Protein AF-A0A837NK46-F1 (afdb_monomer)

Mean predicted aligned error: 12.29 Å

Sequence (282 aa):
MAGQEQQVRVSIPVSALKRAGIDRDDQLQLKVRNDALVLEKIKPRQPQWQQYLIIWPLLVAILSGLASYGYWWFQKVRPVPLTGAQSIGSLTIVAGVVTGAVLFVGFFLKTRNDPENRFSRHIYWRNFPVITIAFIMILAFALVGAFWVLELLFPDVIFDRFTSMLLLVLFTYFADAFMISAALTINARSLSTILTVVIVSGCVISMAANGQRRWWQHNLSFLGTHAAENAWQFNLTLIFSALLMVVLIDYLFVSLSRIYPRTWRTSTLRILLTLTAVDFGA

Secondary structure (DSSP, 8-state):
-------PPPP--HHHHHHTT--TT--EEEEEETTEEEEEE-----THHHHHHHHHHHHHHHHHHHHHHHHHHHTT--SEESSSTTSHHHHHHHHHHHHHHHHHHHHHHHHTT-TT----TTTHHHHHHHHHHHHHHHHHHHHHHHHHHHHHHSTT-EE-HHHHHHHHHHHHHHHHHHHHHHHHH--HHHHHHHHHHHHHHHHHHHHHHTTTS-GGGT-GGGGGSTTSTTHHHHHHHHHHHHHHHHHHHHHHHHHHTTTS---HHHHHHHHHHHHHHHHHH-

Radius of gyration: 24.96 Å; Cα contacts (8 Å, |Δi|>4): 277; chains: 1; bounding box: 73×64×60 Å

Foldseek 3Di:
DPDDDDDDDDDDDVVVCVVLVHDPPFDWDWDQDPNDTDIDGPPPPDCVLVVCLQPLLLVLLLVLLVVLLVVCVVVVDPWAWCDDDSHLLNSLLVSLLVLLLVLLVVLLVVVLPDPVPPQPSPLCPVLVVLLSVLLSVLLNLVSVVVSVVVCVVPPRDIDHSVVSSVSSSVSSSVSNSVSNCCSPPDDLVVLVVVLVCLLVVLLVVLCVQQVVDPCVVPDSCVSLDPNGPNNVSNLSSQQSSLSSQLNNLSNVLSVVCVVDPDDPVSVVVSVVSNVVSVVSND

pLDDT: mean 79.83, std 12.77, range [41.09, 96.31]

InterPro domains:
  IPR037914 SpoVT-AbrB domain superfamily [SSF89447] (8-45)

Structure (mmCIF, N/CA/C/O backbone):
data_AF-A0A837NK46-F1
#
_entry.id   AF-A0A837NK46-F1
#
loop_
_atom_site.group_PDB
_atom_site.id
_atom_site.type_symbol
_atom_site.label_atom_id
_atom_site.label_alt_id
_atom_site.label_comp_id
_atom_site.label_asym_id
_atom_site.label_entity_id
_atom_site.label_seq_id
_atom_site.pdbx_PDB_ins_code
_atom_site.Cartn_x
_atom_site.Cartn_y
_atom_site.Cartn_z
_atom_site.occupancy
_atom_site.B_iso_or_equiv
_atom_site.auth_seq_id
_atom_site.auth_comp_id
_atom_site.auth_asym_id
_atom_site.auth_atom_id
_atom_site.pdbx_PDB_model_num
ATOM 1 N N . MET A 1 1 ? -18.986 -49.508 17.901 1.00 41.28 1 MET A N 1
ATOM 2 C CA . MET A 1 1 ? -20.227 -49.017 18.535 1.00 41.28 1 MET A CA 1
ATOM 3 C C . MET A 1 1 ? -20.059 -47.522 18.753 1.00 41.28 1 MET A C 1
ATOM 5 O O . MET A 1 1 ? -19.301 -47.136 19.631 1.00 41.28 1 MET A O 1
ATOM 9 N N . ALA A 1 2 ? -20.638 -46.694 17.883 1.00 42.00 2 ALA A N 1
ATOM 10 C CA . ALA A 1 2 ? -20.612 -45.243 18.051 1.00 42.00 2 ALA A CA 1
ATOM 11 C C . ALA A 1 2 ? -21.574 -44.887 19.193 1.00 42.00 2 ALA A C 1
ATOM 13 O O . ALA A 1 2 ? -22.760 -45.205 19.110 1.00 42.00 2 ALA A O 1
ATOM 14 N N . GLY A 1 3 ? -21.048 -44.331 20.286 1.00 48.31 3 GLY A N 1
ATOM 15 C CA . GLY A 1 3 ? -21.850 -43.915 21.433 1.00 48.31 3 GLY A CA 1
ATOM 16 C C . GLY A 1 3 ? -22.868 -42.866 21.000 1.00 48.31 3 GLY A C 1
ATOM 17 O O . GLY A 1 3 ? -22.499 -41.866 20.392 1.00 48.31 3 GLY A O 1
ATOM 18 N N . GLN A 1 4 ? -24.145 -43.121 21.276 1.00 49.00 4 GLN A N 1
ATOM 19 C CA . GLN A 1 4 ? -25.212 -42.149 21.071 1.00 49.00 4 GLN A CA 1
ATOM 20 C C . GLN A 1 4 ? -24.899 -40.899 21.900 1.00 49.00 4 GLN A C 1
ATOM 22 O O . GLN A 1 4 ? -24.867 -40.963 23.128 1.00 49.00 4 GLN A O 1
ATOM 27 N N . GLU A 1 5 ? -24.656 -39.769 21.236 1.00 55.16 5 GLU A N 1
ATOM 28 C CA . GLU A 1 5 ? -24.571 -38.472 21.902 1.00 55.16 5 GLU A CA 1
ATOM 29 C C . GLU A 1 5 ? -25.888 -38.218 22.650 1.00 55.16 5 GLU A C 1
ATOM 31 O O . GLU A 1 5 ? -26.962 -38.134 22.047 1.00 55.16 5 GLU A O 1
ATOM 36 N N . GLN A 1 6 ? -25.827 -38.140 23.982 1.00 61.62 6 GLN A N 1
ATOM 37 C CA . GLN A 1 6 ? -26.988 -37.822 24.807 1.00 61.62 6 GLN A CA 1
ATOM 38 C C . GLN A 1 6 ? -27.455 -36.396 24.494 1.00 61.62 6 GLN A C 1
ATOM 40 O O . GLN A 1 6 ? -26.781 -35.417 24.808 1.00 61.62 6 GLN A O 1
ATOM 45 N N . GLN A 1 7 ? -28.627 -36.272 23.875 1.00 65.94 7 GLN A N 1
ATOM 46 C CA . GLN A 1 7 ? -29.229 -34.975 23.582 1.00 65.94 7 GLN A CA 1
ATOM 47 C C . GLN A 1 7 ? -29.821 -34.365 24.858 1.00 65.94 7 GLN A C 1
ATOM 49 O O . GLN A 1 7 ? -30.812 -34.860 25.396 1.00 65.94 7 GLN A O 1
ATOM 54 N N . VAL A 1 8 ? -29.241 -33.258 25.325 1.00 71.31 8 VAL A N 1
ATOM 55 C CA . VAL A 1 8 ? -29.754 -32.484 26.464 1.00 71.31 8 VAL A CA 1
ATOM 56 C C . VAL A 1 8 ? -30.698 -31.393 25.950 1.00 71.31 8 VAL A C 1
ATOM 58 O O . VAL A 1 8 ? -30.295 -30.529 25.174 1.00 71.31 8 VAL A O 1
ATOM 61 N N . ARG A 1 9 ? -31.965 -31.414 26.383 1.00 75.81 9 ARG A N 1
ATOM 62 C CA . ARG A 1 9 ? -32.957 -30.369 26.069 1.00 75.81 9 ARG A CA 1
ATOM 63 C C . ARG A 1 9 ? -33.059 -29.381 27.229 1.00 75.81 9 ARG A C 1
ATOM 65 O O . ARG A 1 9 ? -33.424 -29.768 28.334 1.00 75.81 9 ARG A O 1
ATOM 72 N N . VAL A 1 10 ? -32.780 -28.104 26.971 1.00 75.56 10 VAL A N 1
ATOM 73 C CA . VAL A 1 10 ? -32.909 -27.020 27.958 1.00 75.56 10 VAL A CA 1
ATOM 74 C C . VAL A 1 10 ? -34.172 -26.214 27.658 1.00 75.56 10 VAL A C 1
ATOM 76 O O . VAL A 1 10 ? -34.327 -25.687 26.559 1.00 75.56 10 VAL A O 1
ATOM 79 N N . SER A 1 11 ? -35.081 -26.114 28.631 1.00 76.75 11 SER A N 1
ATOM 80 C CA . SER A 1 11 ? -36.302 -25.306 28.506 1.00 76.75 11 SER A CA 1
ATOM 81 C C . SER A 1 11 ? -36.031 -23.871 28.950 1.00 76.75 11 SER A C 1
ATOM 83 O O . SER A 1 11 ? -35.720 -23.629 30.114 1.00 76.75 11 SER A O 1
ATOM 85 N N . ILE A 1 12 ? -36.158 -22.915 28.029 1.00 77.50 12 ILE A N 1
ATOM 86 C CA . ILE A 1 12 ? -35.943 -21.488 28.300 1.00 77.50 12 ILE A CA 1
ATOM 87 C C . ILE A 1 12 ? -37.308 -20.785 28.372 1.00 77.50 12 ILE A C 1
ATOM 89 O O . ILE A 1 12 ? -38.127 -20.954 27.465 1.00 77.50 12 ILE A O 1
ATOM 93 N N . PRO A 1 13 ? -37.587 -19.983 29.416 1.00 78.44 13 PRO A N 1
ATOM 94 C CA . PRO A 1 13 ? -38.845 -19.256 29.515 1.00 78.44 13 PRO A CA 1
ATOM 95 C C . PRO A 1 13 ? -38.991 -18.221 28.390 1.00 78.44 13 PRO A C 1
ATOM 97 O O . PRO A 1 13 ? -38.076 -17.453 28.089 1.00 78.44 13 PRO A O 1
ATOM 100 N N . VAL A 1 14 ? -40.189 -18.150 27.801 1.00 71.69 14 VAL A N 1
ATOM 101 C CA . VAL A 1 14 ? -40.518 -17.268 26.658 1.00 7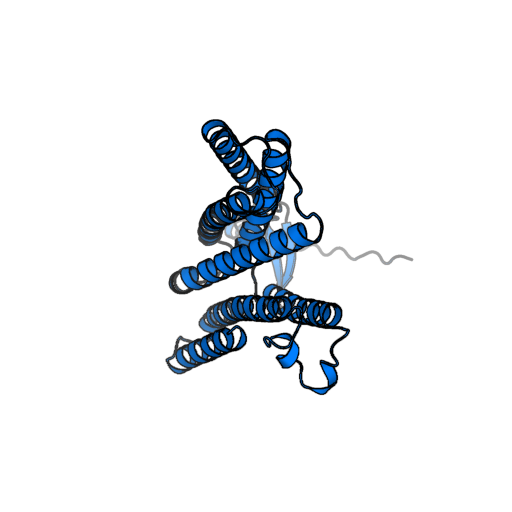1.69 14 VAL A CA 1
ATOM 102 C C . VAL A 1 14 ? -40.291 -15.782 26.982 1.00 71.69 14 VAL A C 1
ATOM 104 O O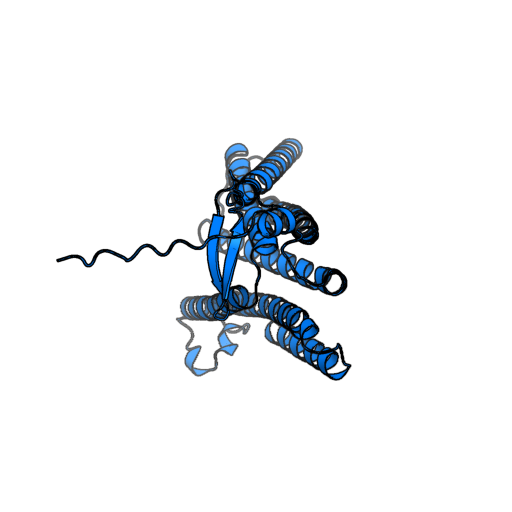 . VAL A 1 14 ? -39.969 -14.987 26.102 1.00 71.69 14 VAL A O 1
ATOM 107 N N . SER A 1 15 ? -40.411 -15.397 28.253 1.00 74.19 15 SER A N 1
ATOM 108 C CA . SER A 1 15 ? -40.118 -14.043 28.733 1.00 74.19 15 SER A CA 1
ATOM 109 C C . SER A 1 15 ? -38.635 -13.670 28.613 1.00 74.19 15 SER A C 1
ATOM 111 O O . SER A 1 15 ? -38.329 -12.514 28.320 1.00 74.19 15 SER A O 1
ATOM 113 N N . ALA A 1 16 ? -37.718 -14.627 28.788 1.00 71.94 16 ALA A N 1
ATOM 114 C CA . ALA A 1 16 ? -36.282 -14.411 28.614 1.00 71.94 16 ALA A CA 1
ATOM 115 C C . ALA A 1 16 ? -35.909 -14.273 27.128 1.00 71.94 16 ALA A C 1
ATOM 117 O O . ALA A 1 16 ? -35.142 -13.380 26.779 1.00 71.94 16 ALA A O 1
ATOM 118 N N . LEU A 1 17 ? -36.525 -15.077 26.253 1.00 72.31 17 LEU A N 1
ATOM 119 C CA . LEU A 1 17 ? -36.383 -14.971 24.792 1.00 72.31 17 LEU A CA 1
ATOM 120 C C . LEU A 1 17 ? -36.860 -13.608 24.265 1.00 72.31 17 LEU A C 1
ATOM 122 O O . LEU A 1 17 ? -36.131 -12.940 23.536 1.00 72.31 17 LEU A O 1
ATOM 126 N N . LYS A 1 18 ? -38.029 -13.135 24.723 1.00 73.56 18 LYS A N 1
ATOM 127 C CA . LYS A 1 18 ? -38.541 -11.803 24.356 1.00 73.56 18 LYS A CA 1
ATOM 128 C C . LYS A 1 18 ? -37.648 -10.662 24.845 1.00 73.56 18 LYS A C 1
ATOM 130 O O . LYS A 1 18 ? -37.431 -9.713 24.101 1.00 73.56 18 LYS A O 1
ATOM 135 N N . ARG A 1 19 ? -37.097 -10.746 26.065 1.00 72.19 19 ARG A N 1
ATOM 136 C CA . ARG A 1 19 ? -36.128 -9.750 26.573 1.00 72.19 19 ARG A CA 1
ATOM 137 C C . ARG A 1 19 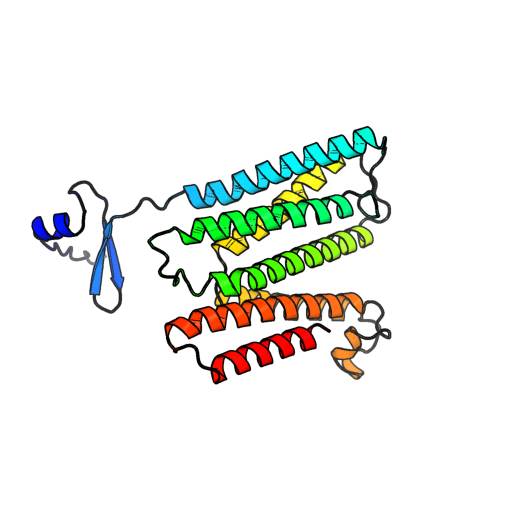? -34.820 -9.746 25.781 1.00 72.19 19 ARG A C 1
ATOM 139 O O . ARG A 1 19 ? -34.190 -8.701 25.678 1.00 72.19 19 ARG A O 1
ATOM 146 N N . ALA A 1 20 ? -34.434 -10.892 25.228 1.00 67.75 20 ALA A N 1
ATOM 147 C CA . ALA A 1 20 ? -33.280 -11.021 24.349 1.00 67.75 20 ALA A CA 1
ATOM 148 C C . ALA A 1 20 ? -33.572 -10.614 22.888 1.00 67.75 20 ALA A C 1
ATOM 150 O O . ALA A 1 20 ? -32.644 -10.580 22.084 1.00 67.75 20 ALA A O 1
ATOM 151 N N . GLY A 1 21 ? -34.827 -10.296 22.536 1.00 69.56 21 GLY A N 1
ATOM 152 C CA . GLY A 1 21 ? -35.222 -9.933 21.169 1.00 69.56 21 GLY A CA 1
ATOM 153 C C . GLY A 1 21 ? -35.145 -11.098 20.176 1.00 69.56 21 GLY A C 1
ATOM 154 O O . GLY A 1 21 ? -34.846 -10.879 19.003 1.00 69.56 21 GLY A O 1
ATOM 155 N N . ILE A 1 22 ? -35.347 -12.327 20.659 1.00 73.31 22 ILE A N 1
ATOM 156 C CA . ILE A 1 22 ? -35.257 -13.565 19.880 1.00 73.31 22 ILE A CA 1
ATOM 157 C C . ILE A 1 22 ? -36.668 -14.129 19.686 1.00 73.31 22 ILE A C 1
ATOM 159 O O . ILE A 1 22 ? -37.372 -14.388 20.670 1.00 73.31 22 ILE A O 1
ATOM 163 N N . ASP A 1 23 ? -37.058 -14.342 18.431 1.00 74.25 23 ASP A N 1
ATOM 164 C CA . ASP A 1 23 ? -38.340 -14.948 18.063 1.00 74.25 23 ASP A CA 1
ATOM 165 C C . ASP A 1 23 ? -38.235 -16.473 17.907 1.00 74.25 23 ASP A C 1
ATOM 167 O O . ASP A 1 23 ? -37.152 -17.042 17.791 1.00 74.25 23 ASP A O 1
ATOM 171 N N . ARG A 1 24 ? -39.383 -17.166 17.928 1.00 66.19 24 ARG A N 1
ATOM 172 C CA . ARG A 1 24 ? -39.444 -18.644 17.897 1.00 66.19 24 ARG A CA 1
ATOM 173 C C . ARG A 1 24 ? -38.904 -19.271 16.605 1.00 66.19 24 ARG A C 1
ATOM 175 O O . ARG A 1 24 ? -38.518 -20.433 16.646 1.00 66.19 24 ARG A O 1
ATOM 182 N N . ASP A 1 25 ? -38.880 -18.511 15.514 1.00 66.94 25 ASP A N 1
ATOM 183 C CA . ASP A 1 25 ? -38.380 -18.933 14.197 1.00 66.94 25 ASP A CA 1
ATOM 184 C C . ASP A 1 25 ? -36.910 -18.551 13.951 1.00 66.94 25 ASP A C 1
ATOM 186 O O . ASP A 1 25 ? -36.346 -18.861 12.899 1.00 66.94 25 ASP A O 1
ATOM 190 N N . ASP A 1 26 ? -36.258 -17.875 14.902 1.00 68.94 26 ASP A N 1
ATOM 191 C CA . ASP A 1 26 ? -34.860 -17.495 14.742 1.00 68.94 26 ASP A CA 1
ATOM 192 C C . ASP A 1 26 ? -33.937 -18.710 14.897 1.00 68.94 26 ASP A C 1
ATOM 194 O O . ASP A 1 26 ? -33.992 -19.451 15.880 1.00 68.94 26 ASP A O 1
ATOM 198 N N . GLN A 1 27 ? -33.011 -18.882 13.952 1.00 70.00 27 GLN A N 1
ATOM 199 C CA . GLN A 1 27 ? -31.924 -19.842 14.112 1.00 70.00 27 GLN A CA 1
ATOM 200 C C . GLN A 1 27 ? -30.974 -19.353 15.218 1.00 70.00 27 GLN A C 1
ATOM 202 O O . GLN A 1 27 ? -30.563 -18.191 15.234 1.00 70.00 27 GLN A O 1
ATOM 207 N N . LEU A 1 28 ? -30.616 -20.233 16.153 1.00 75.50 28 LEU A N 1
ATOM 208 C CA . LEU A 1 28 ? -29.814 -19.908 17.336 1.00 75.50 28 LEU A CA 1
ATOM 209 C C . LEU A 1 28 ? -28.467 -20.629 17.298 1.00 75.50 28 LEU A C 1
ATOM 211 O O . LEU A 1 28 ? -28.395 -21.797 16.920 1.00 75.50 28 LEU A O 1
ATOM 215 N N . GLN A 1 29 ? -27.401 -19.944 17.713 1.00 75.88 29 GLN A N 1
ATOM 216 C CA . GLN A 1 29 ? -26.078 -20.537 17.888 1.00 75.88 29 GLN A CA 1
ATOM 217 C C . GLN A 1 29 ? -25.751 -20.621 19.375 1.00 75.88 29 GLN A C 1
ATOM 219 O O . GLN A 1 29 ? -25.854 -19.637 20.107 1.00 75.88 29 GLN A O 1
ATOM 224 N N . LEU A 1 30 ? -25.306 -21.801 19.801 1.00 73.75 30 LEU A N 1
ATOM 225 C CA . LEU A 1 30 ? -24.761 -22.032 21.131 1.00 73.75 30 LEU A CA 1
ATOM 226 C C . LEU A 1 30 ? -23.245 -21.792 21.089 1.00 73.75 30 LEU A C 1
ATOM 228 O O . LEU A 1 30 ? -22.536 -22.473 20.345 1.00 73.75 30 LEU A O 1
ATOM 232 N N . LYS A 1 31 ? -22.736 -20.834 21.866 1.00 75.44 31 LYS A N 1
ATOM 233 C CA . LYS A 1 31 ? -21.291 -20.639 22.067 1.00 75.44 31 LYS A CA 1
ATOM 234 C C . LYS A 1 31 ? -20.943 -20.830 23.536 1.00 75.44 31 LYS A C 1
ATOM 236 O O . LYS A 1 31 ? -21.616 -20.296 24.411 1.00 75.44 31 LYS A O 1
ATOM 241 N N . VAL A 1 32 ? -19.857 -21.549 23.802 1.00 76.56 32 VAL A N 1
ATOM 242 C CA . VAL A 1 32 ? -19.268 -21.640 25.143 1.00 76.56 32 VAL A CA 1
ATOM 243 C C . VAL A 1 32 ? -18.288 -20.480 25.299 1.00 76.56 32 VAL A C 1
ATOM 245 O O . VAL A 1 32 ? -17.347 -20.355 24.512 1.00 76.56 32 VAL A O 1
ATOM 248 N N . ARG A 1 33 ? -18.510 -19.601 26.278 1.00 64.06 33 ARG A N 1
ATOM 249 C CA . ARG A 1 33 ? -17.618 -18.468 26.559 1.00 64.06 33 ARG A CA 1
ATOM 250 C C . ARG A 1 33 ? -17.462 -18.309 28.067 1.00 64.06 33 ARG A C 1
ATOM 252 O O . ARG A 1 33 ? -18.453 -18.078 28.746 1.00 64.06 33 ARG A O 1
ATOM 259 N N . ASN A 1 34 ? -16.228 -18.395 28.569 1.00 63.69 34 ASN A N 1
ATOM 260 C CA . ASN A 1 34 ? -15.895 -18.267 29.997 1.00 63.69 34 ASN A CA 1
ATOM 261 C C . ASN A 1 34 ? -16.767 -19.167 30.898 1.00 63.69 34 ASN A C 1
ATOM 263 O O . ASN A 1 34 ? -17.458 -18.661 31.776 1.00 63.69 34 ASN A O 1
ATOM 267 N N . ASP A 1 35 ? -16.802 -20.473 30.616 1.00 77.12 35 ASP A N 1
ATOM 268 C CA . ASP A 1 35 ? -17.608 -21.477 31.339 1.00 77.12 35 ASP A CA 1
ATOM 269 C C . ASP A 1 35 ? -19.130 -21.227 31.366 1.00 77.12 35 ASP A C 1
ATOM 271 O O . ASP A 1 35 ? -19.873 -21.929 32.050 1.00 77.12 35 ASP A O 1
ATOM 275 N N . ALA A 1 36 ? -19.628 -20.276 30.570 1.00 69.50 36 ALA A N 1
ATOM 276 C CA . ALA A 1 36 ? -21.048 -20.025 30.370 1.00 69.50 36 ALA A CA 1
ATOM 277 C C . ALA A 1 36 ? -21.494 -20.438 28.960 1.00 69.50 36 ALA A C 1
ATOM 279 O O . ALA A 1 36 ? -20.803 -20.211 27.961 1.00 69.50 36 ALA A O 1
ATOM 280 N N . LEU A 1 37 ? -22.693 -21.013 28.878 1.00 70.12 37 LEU A N 1
ATOM 281 C CA . LEU A 1 37 ? -23.394 -21.265 27.623 1.00 70.12 37 LEU A CA 1
ATOM 282 C C . LEU A 1 37 ? -24.138 -19.994 27.209 1.00 70.12 37 LEU A C 1
ATOM 284 O O . LEU A 1 37 ? -25.096 -19.586 27.865 1.00 70.12 37 LEU A O 1
ATOM 288 N N . VAL A 1 38 ? -23.696 -19.366 26.122 1.00 75.56 38 VAL A N 1
ATOM 289 C CA . VAL A 1 38 ? -24.317 -18.160 25.568 1.00 75.56 38 VAL A CA 1
ATOM 290 C C . VAL A 1 38 ? -25.104 -18.546 24.318 1.00 75.56 38 VAL A C 1
ATOM 292 O O . VAL A 1 38 ? -24.532 -19.040 23.344 1.00 75.56 38 VAL A O 1
ATOM 295 N N . LEU A 1 39 ? -26.420 -18.322 24.351 1.00 72.94 39 LEU A N 1
ATOM 296 C CA . LEU A 1 39 ? -27.268 -18.368 23.161 1.00 72.94 39 LEU A CA 1
ATOM 297 C C . LEU A 1 39 ? -27.232 -17.007 22.465 1.00 72.94 39 LEU A C 1
ATOM 299 O O . LEU A 1 39 ? -27.620 -15.997 23.051 1.00 72.94 39 LEU A O 1
ATOM 303 N N . GLU A 1 40 ? -26.824 -16.994 21.202 1.00 69.75 40 GLU A N 1
ATOM 304 C CA . GLU A 1 40 ? -26.899 -15.818 20.336 1.00 69.75 40 GLU A CA 1
ATOM 305 C C . GLU A 1 40 ? -27.788 -16.133 19.127 1.00 69.75 40 GLU A C 1
ATOM 307 O O . GLU A 1 40 ? -27.728 -17.230 18.566 1.00 69.75 40 GLU A O 1
ATOM 312 N N . LYS A 1 41 ? -28.603 -15.162 18.695 1.00 72.44 41 LYS A N 1
ATOM 313 C CA . LYS A 1 41 ? -29.292 -15.227 17.399 1.00 72.44 41 LYS A CA 1
ATOM 314 C C . LYS A 1 41 ? -28.239 -15.410 16.308 1.00 72.44 41 LYS A C 1
ATOM 316 O O . LYS A 1 41 ? -27.276 -14.637 16.259 1.00 72.44 41 LYS A O 1
ATOM 321 N N . ILE A 1 42 ? -28.422 -16.392 15.424 1.00 60.22 42 ILE A N 1
ATOM 322 C CA . ILE A 1 42 ? -27.644 -16.495 14.189 1.00 60.22 42 ILE A CA 1
ATOM 323 C C . ILE A 1 42 ? -28.039 -15.283 13.358 1.00 60.22 42 ILE A C 1
ATOM 325 O O . ILE A 1 42 ? -28.997 -15.292 12.589 1.00 60.22 42 ILE A O 1
ATOM 329 N N . LYS A 1 43 ? -27.297 -14.189 13.539 1.00 59.78 43 LYS A N 1
ATOM 330 C CA . LYS A 1 43 ? -27.254 -13.143 12.531 1.00 59.78 43 LYS A CA 1
ATOM 331 C C . LYS A 1 43 ? -26.741 -13.851 11.278 1.00 59.78 43 LYS A C 1
ATOM 333 O O . LYS A 1 43 ? -25.669 -14.461 11.367 1.00 59.78 43 LYS A O 1
ATOM 338 N N . PRO A 1 44 ? -27.476 -13.835 10.149 1.00 51.56 44 PRO A N 1
ATOM 339 C CA . PRO A 1 44 ? -26.940 -14.372 8.909 1.00 51.56 44 PRO A CA 1
ATOM 340 C C . PRO A 1 44 ? -25.563 -13.746 8.741 1.00 51.56 44 PRO A C 1
ATOM 342 O O . PRO A 1 44 ? -25.434 -12.523 8.835 1.00 51.56 44 PRO A O 1
ATOM 345 N N . ARG A 1 45 ? -24.534 -14.593 8.634 1.00 46.62 45 ARG A N 1
ATOM 346 C CA . ARG A 1 45 ? -23.138 -14.195 8.449 1.00 46.62 45 ARG A CA 1
ATOM 347 C C . ARG A 1 45 ? -23.137 -13.257 7.251 1.00 46.62 45 ARG A C 1
ATOM 349 O O . ARG A 1 45 ? -23.269 -13.735 6.132 1.00 46.62 45 ARG A O 1
ATOM 356 N N . GLN A 1 46 ? -23.166 -11.944 7.495 1.00 49.28 46 GLN A N 1
ATOM 357 C CA . GLN A 1 46 ? -23.581 -10.998 6.465 1.00 49.28 46 GLN A CA 1
ATOM 358 C C . GLN A 1 46 ? -22.629 -11.141 5.270 1.00 49.28 46 GLN A C 1
ATOM 360 O O . GLN A 1 46 ? -21.450 -10.816 5.412 1.00 49.28 46 GLN A O 1
ATOM 365 N N . PRO A 1 47 ? -23.104 -11.579 4.088 1.00 50.38 47 PRO A N 1
ATOM 366 C CA . PRO A 1 47 ? -22.261 -11.670 2.894 1.00 50.38 47 PRO A CA 1
ATOM 367 C C . PRO A 1 47 ? -21.872 -10.277 2.366 1.00 50.38 47 PRO A C 1
ATOM 369 O O . PRO A 1 47 ? -21.004 -10.140 1.507 1.00 50.38 47 PRO A O 1
ATOM 372 N N . GLN A 1 48 ? -22.513 -9.224 2.887 1.00 52.84 48 GLN A N 1
ATOM 373 C CA . GLN A 1 48 ? -22.402 -7.852 2.399 1.00 52.84 48 GLN A CA 1
ATOM 374 C C . GLN A 1 48 ? -20.996 -7.263 2.579 1.00 52.84 48 GLN A C 1
ATOM 376 O O . GLN A 1 48 ? -20.521 -6.559 1.693 1.00 52.84 48 GLN A O 1
ATOM 381 N N . TRP A 1 49 ? -20.292 -7.571 3.675 1.00 56.56 49 TRP A N 1
ATOM 382 C CA . TRP A 1 49 ? -18.937 -7.049 3.908 1.00 56.56 49 TRP A CA 1
ATOM 383 C C . TRP A 1 49 ? -17.925 -7.549 2.863 1.00 56.56 49 TRP A C 1
ATOM 385 O O . TRP A 1 49 ? -17.096 -6.770 2.401 1.00 56.56 49 TRP A O 1
ATOM 395 N N . GLN A 1 50 ? -18.035 -8.810 2.427 1.00 57.56 50 GLN A N 1
ATOM 396 C CA . GLN A 1 50 ? -17.198 -9.368 1.355 1.00 57.56 50 GLN A CA 1
ATOM 397 C C . GLN A 1 50 ? -17.563 -8.820 -0.030 1.00 57.56 50 GLN A C 1
ATOM 399 O O . GLN A 1 50 ? -16.673 -8.581 -0.839 1.00 57.56 50 GLN A O 1
ATOM 404 N N . GLN A 1 51 ? -18.844 -8.561 -0.305 1.00 62.59 51 GLN A N 1
ATOM 405 C CA . GLN A 1 51 ? -19.251 -7.941 -1.571 1.00 62.59 51 GLN A CA 1
ATOM 406 C C . GLN A 1 51 ? -18.768 -6.488 -1.675 1.00 62.59 51 GLN A C 1
ATOM 408 O O . GLN A 1 51 ? -18.275 -6.075 -2.725 1.00 62.59 51 GLN A O 1
ATOM 413 N N . TYR A 1 52 ? -18.825 -5.723 -0.581 1.00 64.81 52 TYR A N 1
ATOM 414 C CA . TYR A 1 52 ? -18.287 -4.362 -0.557 1.00 64.81 52 TYR A CA 1
ATOM 415 C C . TYR A 1 52 ? -16.764 -4.310 -0.753 1.00 64.81 52 TYR A C 1
ATOM 417 O O . TYR A 1 52 ? -16.282 -3.356 -1.360 1.00 64.81 52 TYR A O 1
ATOM 425 N N . LEU A 1 53 ? -16.034 -5.336 -0.301 1.00 65.88 53 LEU A N 1
ATOM 426 C CA . LEU A 1 53 ? -14.585 -5.481 -0.495 1.00 65.88 53 LEU A CA 1
ATOM 427 C C . LEU A 1 53 ? -14.168 -5.693 -1.956 1.00 65.88 53 LEU A C 1
ATOM 429 O O . LEU A 1 53 ? -13.009 -5.469 -2.276 1.00 65.88 53 LEU A O 1
ATOM 433 N N . ILE A 1 54 ? -15.082 -6.120 -2.829 1.00 74.50 54 ILE A N 1
ATOM 434 C CA . ILE A 1 54 ? -14.780 -6.401 -4.241 1.00 74.50 54 ILE A CA 1
ATOM 435 C C . ILE A 1 54 ? -15.368 -5.312 -5.142 1.00 74.50 54 ILE A C 1
ATOM 437 O O . ILE A 1 54 ? -14.689 -4.807 -6.031 1.00 74.50 54 ILE A O 1
ATOM 441 N N . ILE A 1 55 ? -16.616 -4.901 -4.898 1.00 84.94 55 ILE A N 1
ATOM 442 C CA . ILE A 1 55 ? -17.346 -4.002 -5.805 1.00 84.94 55 ILE A CA 1
ATOM 443 C C . ILE A 1 55 ? -16.786 -2.577 -5.767 1.00 84.94 55 ILE A C 1
ATOM 445 O O . ILE A 1 55 ? -16.561 -1.983 -6.817 1.00 84.94 55 ILE A O 1
ATOM 449 N N . TRP A 1 56 ? -16.556 -2.017 -4.575 1.00 86.94 56 TRP A N 1
ATOM 450 C CA . TRP A 1 56 ? -16.069 -0.640 -4.441 1.00 86.94 56 TRP A CA 1
ATOM 451 C C . TRP A 1 56 ? -14.672 -0.409 -5.023 1.00 86.94 56 TRP A C 1
ATOM 453 O O . TRP A 1 56 ? -14.543 0.530 -5.809 1.00 86.94 56 TRP A O 1
ATOM 463 N N . PRO A 1 57 ? -13.646 -1.224 -4.703 1.00 89.50 57 PRO A N 1
ATOM 464 C CA . PRO A 1 57 ? -12.327 -1.020 -5.291 1.00 89.50 57 PRO A CA 1
ATOM 465 C C . PRO A 1 57 ? -12.354 -1.239 -6.805 1.00 89.50 57 PRO A C 1
ATOM 467 O O . PRO A 1 57 ? -11.697 -0.508 -7.533 1.00 89.50 57 PRO A O 1
ATOM 470 N N . LEU A 1 58 ? -13.170 -2.173 -7.312 1.00 92.31 58 LEU A N 1
ATOM 471 C CA . LEU A 1 58 ? -13.310 -2.378 -8.756 1.00 92.31 58 LEU A CA 1
ATOM 472 C C . LEU A 1 58 ? -13.949 -1.172 -9.449 1.00 92.31 58 LEU A C 1
ATOM 474 O O . LEU A 1 58 ? -13.455 -0.719 -10.477 1.00 92.31 58 LEU A O 1
ATOM 478 N N . LEU A 1 59 ? -15.031 -0.635 -8.883 1.00 92.56 59 LEU A N 1
ATOM 479 C CA . LEU A 1 59 ? -15.728 0.526 -9.431 1.00 92.56 59 LEU A CA 1
ATOM 480 C C . LEU A 1 59 ? -14.788 1.736 -9.487 1.00 92.56 59 LEU A C 1
ATOM 482 O O . LEU A 1 59 ? -14.668 2.377 -10.531 1.00 92.56 59 LEU A O 1
ATOM 486 N N . VAL A 1 60 ? -14.089 2.019 -8.388 1.00 93.62 60 VAL A N 1
ATOM 487 C CA . VAL A 1 60 ? -13.158 3.149 -8.311 1.00 93.62 60 VAL A CA 1
ATOM 488 C C . VAL A 1 60 ? -11.960 2.953 -9.242 1.00 93.62 60 VAL A C 1
ATOM 490 O O . VAL A 1 60 ? -11.601 3.886 -9.959 1.00 93.62 60 VAL A O 1
ATOM 493 N N . ALA A 1 61 ? -11.416 1.739 -9.339 1.00 93.88 61 ALA A N 1
ATOM 494 C CA . ALA A 1 61 ? -10.350 1.430 -10.284 1.00 93.88 61 ALA A CA 1
ATOM 495 C C . ALA A 1 61 ? -10.785 1.622 -11.745 1.00 93.88 61 ALA A C 1
ATOM 497 O O . ALA A 1 61 ? -10.041 2.213 -12.525 1.00 93.88 61 ALA A O 1
ATOM 498 N N . ILE A 1 62 ? -11.998 1.193 -12.119 1.00 94.75 62 ILE A N 1
ATOM 499 C CA . ILE A 1 62 ? -12.549 1.405 -13.468 1.00 94.75 62 ILE A CA 1
ATOM 500 C C . ILE A 1 62 ? -12.714 2.900 -13.760 1.00 94.75 62 ILE A C 1
ATOM 502 O O . ILE A 1 62 ? -12.345 3.351 -14.845 1.00 94.75 62 ILE A O 1
ATOM 506 N N . LEU A 1 63 ? -13.231 3.680 -12.803 1.00 95.06 63 LEU A N 1
ATOM 507 C CA . LEU A 1 63 ? -13.353 5.134 -12.951 1.00 95.06 63 LEU A CA 1
ATOM 508 C C . LEU A 1 63 ? -11.985 5.801 -13.139 1.00 95.06 63 LEU A C 1
ATOM 510 O O . LEU A 1 63 ? -11.835 6.628 -14.040 1.00 95.06 63 LEU A O 1
ATOM 514 N N . SER A 1 64 ? -10.983 5.408 -12.350 1.00 92.94 64 SER A N 1
ATOM 515 C CA . SER A 1 64 ? -9.599 5.873 -12.505 1.00 92.94 64 SER A CA 1
ATOM 516 C C . SER A 1 64 ? -9.025 5.494 -13.870 1.00 92.94 64 SER A C 1
ATOM 518 O O . SER A 1 64 ? -8.457 6.345 -14.550 1.00 92.94 64 SER A O 1
ATOM 520 N N . GLY A 1 65 ? -9.253 4.261 -14.326 1.00 91.56 65 GLY A N 1
ATOM 521 C CA . GLY A 1 65 ? -8.873 3.797 -15.661 1.00 91.56 65 GLY A CA 1
ATOM 522 C C . GLY A 1 65 ? -9.481 4.633 -16.781 1.00 91.56 65 GLY A C 1
ATOM 523 O O . GLY A 1 65 ? -8.769 5.060 -17.689 1.00 91.56 65 GLY A O 1
ATOM 524 N N . LEU A 1 66 ? -10.783 4.915 -16.704 1.00 93.12 66 LEU A N 1
ATOM 525 C CA . LEU A 1 66 ? -11.484 5.758 -17.676 1.00 93.12 66 LEU A CA 1
ATOM 526 C C . LEU A 1 66 ? -10.951 7.197 -17.668 1.00 93.12 66 LEU A C 1
ATOM 528 O O . LEU A 1 66 ? -10.742 7.777 -18.736 1.00 93.12 66 LEU A O 1
ATOM 532 N N . ALA A 1 67 ? -10.686 7.759 -16.486 1.00 92.31 67 ALA A N 1
ATOM 533 C CA . ALA A 1 67 ? -10.103 9.091 -16.347 1.00 92.31 67 ALA A CA 1
ATOM 534 C C . ALA A 1 67 ? -8.692 9.160 -16.960 1.00 92.31 67 ALA A C 1
ATOM 536 O O . ALA A 1 67 ? -8.399 10.077 -17.732 1.00 92.31 67 ALA A O 1
ATOM 537 N N . SER A 1 68 ? -7.840 8.166 -16.692 1.00 88.44 68 SER A N 1
ATOM 538 C CA . SER A 1 68 ? -6.497 8.060 -17.278 1.00 88.44 68 SER A CA 1
ATOM 539 C C . SER A 1 68 ? -6.533 7.835 -18.790 1.00 88.44 68 SER A C 1
ATOM 541 O O . SER A 1 68 ? -5.754 8.447 -19.520 1.00 88.44 68 SER A O 1
ATOM 543 N N . TYR A 1 69 ? -7.478 7.033 -19.288 1.00 88.62 69 TYR A N 1
ATOM 544 C CA . TYR A 1 69 ? -7.684 6.849 -20.724 1.00 88.62 69 TYR A CA 1
ATOM 545 C C . TYR A 1 69 ? -8.077 8.162 -21.414 1.00 88.62 69 TYR A C 1
ATOM 547 O O . TYR A 1 69 ? -7.513 8.514 -22.454 1.00 88.62 69 TYR A O 1
ATOM 555 N N . GLY A 1 70 ? -8.994 8.925 -20.807 1.00 87.88 70 GLY A N 1
ATOM 556 C CA . GLY A 1 70 ? -9.350 10.269 -21.261 1.00 87.88 70 GLY A CA 1
ATOM 557 C C . GLY A 1 70 ? -8.142 11.209 -21.272 1.00 87.88 70 GLY A C 1
ATOM 558 O O . GLY A 1 70 ? -7.886 11.874 -22.275 1.00 87.88 70 GLY A O 1
ATOM 559 N N . TYR A 1 71 ? -7.343 11.206 -20.204 1.00 88.31 71 TYR A N 1
ATOM 560 C CA . TYR A 1 71 ? -6.116 11.998 -20.113 1.00 88.31 71 TYR A CA 1
ATOM 561 C C . TYR A 1 71 ? -5.118 11.680 -21.242 1.00 88.31 71 TYR A C 1
ATOM 563 O O . TYR A 1 71 ? -4.652 12.598 -21.923 1.00 88.31 71 TYR A O 1
ATOM 571 N N . TRP A 1 72 ? -4.847 10.399 -21.520 1.00 87.50 72 TRP A N 1
ATOM 572 C CA . TRP A 1 72 ? -3.979 9.999 -22.638 1.00 87.50 72 TRP A CA 1
ATOM 573 C C . TRP A 1 72 ? -4.558 10.368 -24.004 1.00 87.50 72 TRP A C 1
ATOM 575 O O . TRP A 1 72 ? -3.809 10.676 -24.934 1.00 87.50 72 TRP A O 1
ATOM 585 N N . TRP A 1 73 ? -5.887 10.353 -24.140 1.00 84.69 73 TRP A N 1
ATOM 586 C CA . TRP A 1 73 ? -6.555 10.806 -25.355 1.00 84.69 73 TRP A CA 1
ATOM 587 C C . TRP A 1 73 ? -6.305 12.296 -25.616 1.00 84.69 73 TRP A C 1
ATOM 589 O O . TRP A 1 73 ? -5.903 12.651 -26.726 1.00 84.69 73 TRP A O 1
ATOM 599 N N . PHE A 1 74 ? -6.472 13.150 -24.600 1.00 84.62 74 PHE A N 1
ATOM 600 C CA . PHE A 1 74 ? -6.223 14.593 -24.710 1.00 84.62 74 PHE A CA 1
ATOM 601 C C . PHE A 1 74 ? -4.748 14.924 -24.963 1.00 84.62 74 PHE A C 1
ATOM 603 O O . PHE A 1 74 ? -4.448 15.762 -25.811 1.00 84.62 74 PHE A O 1
ATOM 610 N N . GLN A 1 75 ? -3.829 14.226 -24.294 1.00 82.12 75 GLN A N 1
ATOM 611 C CA . GLN A 1 75 ? -2.380 14.423 -24.439 1.00 82.12 75 GLN A CA 1
ATOM 612 C C . GLN A 1 75 ? -1.806 13.834 -25.747 1.00 82.12 75 GLN A C 1
ATOM 614 O O . GLN A 1 75 ? -0.619 13.983 -26.019 1.00 82.12 75 GLN A O 1
ATOM 619 N N . LYS A 1 76 ? -2.625 13.149 -26.567 1.00 79.56 76 LYS A N 1
ATOM 620 C CA . LYS A 1 76 ? -2.215 12.440 -27.800 1.00 79.56 76 LYS A CA 1
ATOM 621 C C . LYS A 1 76 ? -1.052 11.454 -27.599 1.00 79.56 76 LYS A C 1
ATOM 623 O O . LYS A 1 76 ? -0.327 11.158 -28.548 1.00 79.56 76 LYS A O 1
ATOM 628 N N . VAL A 1 77 ? -0.905 10.894 -26.397 1.00 73.94 77 VAL A N 1
ATOM 629 C CA . VAL A 1 77 ? 0.153 9.922 -26.096 1.00 73.94 77 VAL A CA 1
ATOM 630 C C . VAL A 1 77 ? -0.166 8.608 -26.806 1.00 73.94 77 VAL A C 1
ATOM 632 O O . VAL A 1 77 ? -1.184 7.959 -26.543 1.00 73.94 77 VAL A O 1
ATOM 635 N N . ARG A 1 78 ? 0.692 8.235 -27.754 1.00 73.94 78 ARG A N 1
ATOM 636 C CA . ARG A 1 78 ? 0.700 6.937 -28.433 1.00 73.94 78 ARG A CA 1
ATOM 637 C C . ARG A 1 78 ? 2.167 6.567 -28.660 1.00 73.94 78 ARG A C 1
ATOM 639 O O . ARG A 1 78 ? 2.807 7.309 -29.405 1.00 73.94 78 ARG A O 1
ATOM 646 N N . PRO A 1 79 ? 2.710 5.460 -28.132 1.00 80.69 79 PRO A N 1
ATOM 647 C CA . PRO A 1 79 ? 2.232 4.517 -27.104 1.00 80.69 79 PRO A CA 1
ATOM 648 C C . PRO A 1 79 ? 2.546 4.973 -25.660 1.00 80.69 79 PRO A C 1
ATOM 650 O O . PRO A 1 79 ? 3.237 5.971 -25.467 1.00 80.69 79 PRO A O 1
ATOM 653 N N . VAL A 1 80 ? 2.015 4.273 -24.647 1.00 87.81 80 VAL A N 1
ATOM 654 C CA . VAL A 1 80 ? 2.212 4.610 -23.220 1.00 87.81 80 VAL A CA 1
ATOM 655 C C . VAL A 1 80 ? 3.243 3.659 -22.595 1.00 87.81 80 VAL A C 1
ATOM 657 O O . VAL A 1 80 ? 3.039 2.443 -22.648 1.00 87.81 80 VAL A O 1
ATOM 660 N N . PRO A 1 81 ? 4.324 4.169 -21.984 1.00 91.12 81 PRO A N 1
ATOM 661 C CA . PRO A 1 81 ? 5.320 3.330 -21.327 1.00 91.12 81 PRO A CA 1
ATOM 662 C C . PRO A 1 81 ? 4.813 2.767 -19.991 1.00 91.12 81 PRO A C 1
ATOM 664 O O . PRO A 1 81 ? 3.943 3.354 -19.334 1.00 91.12 81 PRO A O 1
ATOM 667 N N . LEU A 1 82 ? 5.369 1.629 -19.571 1.00 90.44 82 LEU A N 1
ATOM 668 C CA . LEU A 1 82 ? 5.079 1.023 -18.268 1.00 90.44 82 LEU A CA 1
ATOM 669 C C . LEU A 1 82 ? 5.572 1.905 -17.110 1.00 90.44 82 LEU A C 1
ATOM 671 O O . LEU A 1 82 ? 4.828 2.117 -16.150 1.00 90.44 82 LEU A O 1
ATOM 675 N N . THR A 1 83 ? 6.780 2.462 -17.236 1.00 87.81 83 THR A N 1
ATOM 676 C CA . THR A 1 83 ? 7.445 3.330 -16.248 1.00 87.81 83 THR A CA 1
ATOM 677 C C . THR A 1 83 ? 7.856 4.680 -16.853 1.00 87.81 83 THR A C 1
ATOM 679 O O . THR A 1 83 ? 7.766 4.890 -18.062 1.00 87.81 83 THR A O 1
ATOM 682 N N . GLY A 1 84 ? 8.200 5.661 -16.010 1.00 84.12 84 GLY A N 1
ATOM 683 C CA . GLY A 1 84 ? 8.509 7.042 -16.416 1.00 84.12 84 GLY A CA 1
ATOM 684 C C . GLY A 1 84 ? 7.445 8.079 -16.019 1.00 84.12 84 GLY A C 1
ATOM 685 O O . GLY A 1 84 ? 6.465 7.767 -15.344 1.00 84.12 84 GLY A O 1
ATOM 686 N N . ALA A 1 85 ? 7.632 9.341 -16.423 1.00 79.88 85 ALA A N 1
ATOM 687 C CA . ALA A 1 85 ? 6.827 10.468 -15.927 1.00 79.88 85 ALA A CA 1
ATOM 688 C C . ALA A 1 85 ? 5.347 10.431 -16.363 1.00 79.88 85 ALA A C 1
ATOM 690 O O . ALA A 1 85 ? 4.458 10.678 -15.549 1.00 79.88 85 ALA A O 1
ATOM 691 N N . GLN A 1 86 ? 5.067 10.083 -17.623 1.00 83.25 86 GLN A N 1
ATOM 692 C CA . GLN A 1 86 ? 3.706 9.895 -18.153 1.00 83.25 86 GLN A CA 1
ATOM 693 C C . GLN A 1 86 ? 3.462 8.420 -18.485 1.00 83.25 86 GLN A C 1
ATOM 695 O O . GLN A 1 86 ? 3.265 8.051 -19.641 1.00 83.25 86 GLN A O 1
ATOM 700 N N . SER A 1 87 ? 3.526 7.571 -17.464 1.00 90.38 87 SER A N 1
ATOM 701 C CA . SER A 1 87 ? 3.471 6.119 -17.606 1.00 90.38 87 SER A CA 1
ATOM 702 C C . SER A 1 87 ? 2.256 5.515 -16.915 1.00 90.38 87 SER A C 1
ATOM 704 O O . SER A 1 87 ? 1.523 6.187 -16.181 1.00 90.38 87 SER A O 1
ATOM 706 N N . ILE A 1 88 ? 2.057 4.216 -17.137 1.00 92.44 88 ILE A N 1
ATOM 707 C CA . ILE A 1 88 ? 1.096 3.422 -16.367 1.00 92.44 88 ILE A CA 1
ATOM 708 C C . ILE A 1 88 ? 1.452 3.502 -14.879 1.00 92.44 88 ILE A C 1
ATOM 710 O O . ILE A 1 88 ? 0.570 3.752 -14.059 1.00 92.44 88 ILE A O 1
ATOM 714 N N . GLY A 1 89 ? 2.735 3.360 -14.534 1.00 92.00 89 GLY A N 1
ATOM 715 C CA . GLY A 1 89 ? 3.210 3.402 -13.156 1.00 92.00 89 GLY A CA 1
ATOM 716 C C . GLY A 1 89 ? 2.933 4.723 -12.453 1.00 92.00 89 GLY A C 1
ATOM 717 O O . GLY A 1 89 ? 2.328 4.726 -11.381 1.00 92.00 89 GLY A O 1
ATOM 718 N N . SER A 1 90 ? 3.296 5.854 -13.063 1.00 92.12 90 SER A N 1
ATOM 719 C CA . SER A 1 90 ? 3.118 7.164 -12.423 1.00 92.12 90 SER A CA 1
ATOM 720 C C . SER A 1 90 ? 1.646 7.498 -12.182 1.00 92.12 90 SER A C 1
ATOM 722 O O . SER A 1 90 ? 1.283 7.938 -11.089 1.00 92.12 90 SER A O 1
ATOM 724 N N . LEU A 1 91 ? 0.776 7.221 -13.158 1.00 93.25 91 LEU A N 1
ATOM 725 C CA . LEU A 1 91 ? -0.662 7.434 -13.001 1.00 93.25 91 LEU A CA 1
ATOM 726 C C . LEU A 1 91 ? -1.291 6.447 -12.017 1.00 93.25 91 LEU A C 1
ATOM 728 O O . LEU A 1 91 ? -2.155 6.854 -11.247 1.00 93.25 91 LEU A O 1
ATOM 732 N N . THR A 1 92 ? -0.838 5.193 -11.984 1.00 95.56 92 THR A N 1
ATOM 733 C CA . THR A 1 92 ? -1.303 4.206 -10.997 1.00 95.56 92 THR A CA 1
ATOM 734 C C . THR A 1 92 ? -0.923 4.618 -9.578 1.00 95.56 92 THR A C 1
ATOM 736 O O . THR A 1 92 ? -1.754 4.505 -8.681 1.00 95.56 92 THR A O 1
ATOM 739 N N . ILE A 1 93 ? 0.299 5.118 -9.363 1.00 94.00 93 ILE A N 1
ATOM 740 C CA . ILE A 1 93 ? 0.750 5.604 -8.052 1.00 94.00 93 ILE A CA 1
ATOM 741 C C . ILE A 1 93 ? -0.143 6.757 -7.594 1.00 94.00 93 ILE A C 1
ATOM 743 O O . ILE A 1 93 ? -0.691 6.706 -6.497 1.00 94.00 93 ILE A O 1
ATOM 747 N N . VAL A 1 94 ? -0.339 7.776 -8.436 1.00 94.31 94 VAL A N 1
ATOM 748 C CA . VAL A 1 94 ? -1.159 8.941 -8.072 1.00 94.31 94 VAL A CA 1
ATOM 749 C C . VAL A 1 94 ? -2.619 8.543 -7.863 1.00 94.31 94 VAL A C 1
ATOM 751 O O . VAL A 1 94 ? -3.188 8.851 -6.816 1.00 94.31 94 VAL A O 1
ATOM 754 N N . ALA A 1 95 ? -3.220 7.842 -8.828 1.00 94.31 95 ALA A N 1
ATOM 755 C CA . ALA A 1 95 ? -4.614 7.428 -8.750 1.00 94.31 95 ALA A CA 1
ATOM 756 C C . ALA A 1 95 ? -4.839 6.510 -7.548 1.00 94.31 95 ALA A C 1
ATOM 758 O O . ALA A 1 95 ? -5.660 6.844 -6.705 1.00 94.31 95 ALA A O 1
ATOM 759 N N . GLY A 1 96 ? -4.056 5.435 -7.416 1.00 94.12 96 GLY A N 1
ATOM 760 C CA . GLY A 1 96 ? -4.175 4.453 -6.337 1.00 94.12 96 GLY A CA 1
ATOM 761 C C . GLY A 1 96 ? -3.948 5.037 -4.945 1.00 94.12 96 GLY A C 1
ATOM 762 O O . GLY A 1 96 ? -4.640 4.659 -4.004 1.00 94.12 96 GLY A O 1
ATOM 763 N N . VAL A 1 97 ? -3.030 5.997 -4.787 1.00 94.56 97 VAL A N 1
ATOM 764 C CA . VAL A 1 97 ? -2.846 6.690 -3.502 1.00 94.56 97 VAL A CA 1
ATOM 765 C C . VAL A 1 97 ? -4.057 7.561 -3.167 1.00 94.56 97 VAL A C 1
ATOM 767 O O . VAL A 1 97 ? -4.538 7.525 -2.034 1.00 94.56 97 VAL A O 1
ATOM 770 N N . VAL A 1 98 ? -4.578 8.321 -4.135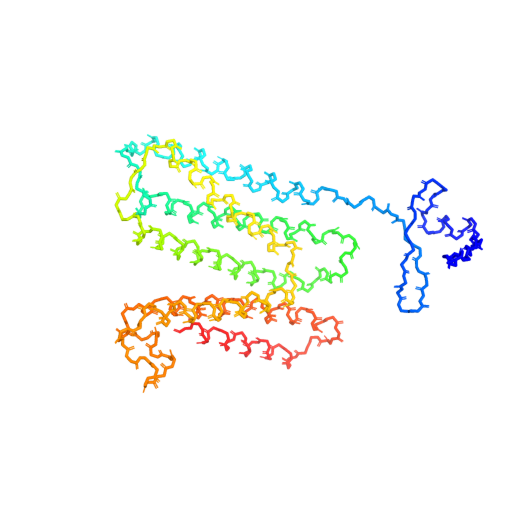 1.00 95.31 98 VAL A N 1
ATOM 771 C CA . VAL A 1 98 ? -5.740 9.198 -3.922 1.00 95.31 98 VAL A CA 1
ATOM 772 C C . VAL A 1 98 ? -7.006 8.380 -3.660 1.00 95.31 98 VAL A C 1
ATOM 774 O O . VAL A 1 98 ? -7.702 8.621 -2.671 1.00 95.31 98 VAL A O 1
ATOM 777 N N . THR A 1 99 ? -7.302 7.395 -4.506 1.00 95.44 99 THR A N 1
ATOM 778 C CA . THR A 1 99 ? -8.486 6.539 -4.372 1.00 95.44 99 THR A CA 1
ATOM 779 C C . THR A 1 99 ? -8.400 5.655 -3.142 1.00 95.44 99 THR A C 1
ATOM 781 O O . THR A 1 99 ? -9.353 5.603 -2.361 1.00 95.44 99 THR A O 1
ATOM 784 N N . GLY A 1 100 ? -7.235 5.057 -2.900 1.00 92.94 100 GLY A N 1
ATOM 785 C CA . GLY A 1 100 ? -6.967 4.237 -1.731 1.00 92.94 100 GLY A CA 1
ATOM 786 C C . GLY A 1 100 ? -7.134 5.024 -0.436 1.00 92.94 100 GLY A C 1
ATOM 787 O O . GLY A 1 100 ? -7.771 4.532 0.495 1.00 92.94 100 GLY A O 1
ATOM 788 N N . ALA A 1 101 ? -6.653 6.273 -0.378 1.00 92.44 101 ALA A N 1
ATOM 789 C CA . ALA A 1 101 ? -6.862 7.159 0.768 1.00 92.44 101 ALA A CA 1
ATOM 790 C C . ALA A 1 101 ? -8.352 7.436 1.020 1.00 92.44 101 ALA A C 1
ATOM 792 O O . ALA A 1 101 ? -8.823 7.299 2.152 1.00 92.44 101 ALA A O 1
ATOM 793 N N . VAL A 1 102 ? -9.108 7.787 -0.026 1.00 93.12 102 VAL A N 1
ATOM 794 C CA . VAL A 1 102 ? -10.552 8.059 0.078 1.00 93.12 102 VAL A CA 1
ATOM 795 C C . VAL A 1 102 ? -11.310 6.819 0.553 1.00 93.12 102 VAL A C 1
ATOM 797 O O . VAL A 1 102 ? -12.131 6.912 1.471 1.00 93.12 102 VAL A O 1
ATOM 800 N N . LEU A 1 103 ? -11.014 5.653 -0.022 1.00 90.88 103 LEU A N 1
ATOM 801 C CA . LEU A 1 103 ? -11.644 4.388 0.348 1.00 90.88 103 LEU A CA 1
ATOM 802 C C . LEU A 1 103 ? -11.286 3.974 1.775 1.00 90.88 103 LEU A C 1
ATOM 804 O O . LEU A 1 103 ? -12.183 3.620 2.541 1.00 90.88 103 LEU A O 1
ATOM 808 N N . PHE A 1 104 ? -10.016 4.084 2.168 1.00 87.69 104 PHE A N 1
ATOM 809 C CA . PHE A 1 104 ? -9.579 3.802 3.533 1.00 87.69 104 PHE A CA 1
ATOM 810 C C . PHE A 1 104 ? -10.327 4.677 4.536 1.00 87.69 104 PHE A C 1
ATOM 812 O O . PHE A 1 104 ? -10.938 4.156 5.467 1.00 87.69 104 PHE A O 1
ATOM 819 N N . VAL A 1 105 ? -10.351 5.995 4.319 1.00 87.50 105 VAL A N 1
ATOM 820 C CA . VAL A 1 105 ? -11.062 6.946 5.185 1.00 87.50 105 VAL A CA 1
ATOM 821 C C . VAL A 1 105 ? -12.555 6.616 5.245 1.00 87.50 105 VAL A C 1
ATOM 823 O O . VAL A 1 105 ? -13.120 6.521 6.337 1.00 87.50 105 VAL A O 1
ATOM 826 N N . GLY A 1 106 ? -13.196 6.395 4.095 1.00 84.69 106 GLY A N 1
ATOM 827 C CA . GLY A 1 106 ? -14.626 6.104 4.006 1.00 84.69 106 GLY A CA 1
ATOM 828 C C . GLY A 1 106 ? -15.023 4.815 4.730 1.00 84.69 106 GLY A C 1
ATOM 829 O O . GLY A 1 106 ? -15.942 4.823 5.555 1.00 84.69 106 GLY A O 1
ATOM 830 N N . PHE A 1 107 ? -14.313 3.714 4.478 1.00 80.06 107 PHE A N 1
ATOM 831 C CA . PHE A 1 107 ? -14.594 2.427 5.120 1.00 80.06 107 PHE A CA 1
ATOM 832 C C . PHE A 1 107 ? -14.231 2.424 6.599 1.00 80.06 107 PHE A C 1
ATOM 834 O O . PHE A 1 107 ? -15.003 1.917 7.411 1.00 80.06 107 PHE A O 1
ATOM 841 N N . PHE A 1 108 ? -13.123 3.052 6.982 1.00 76.12 108 PHE A N 1
ATOM 842 C CA . PHE A 1 108 ? -12.743 3.171 8.385 1.00 76.12 108 PHE A CA 1
ATOM 843 C C . PHE A 1 108 ? -13.782 3.970 9.190 1.00 76.12 108 PHE A C 1
ATOM 845 O O . PHE A 1 108 ? -14.142 3.589 10.307 1.00 76.12 108 PHE A O 1
ATOM 852 N N . LEU A 1 109 ? -14.331 5.046 8.611 1.00 76.19 109 LEU A N 1
ATOM 853 C CA . LEU A 1 109 ? -15.429 5.808 9.213 1.00 76.19 109 LEU A CA 1
ATOM 854 C C . LEU A 1 109 ? -16.745 5.020 9.245 1.00 76.19 109 LEU A C 1
ATOM 856 O O . LEU A 1 109 ? -17.490 5.146 10.215 1.00 76.19 109 LEU A O 1
ATOM 860 N N . LYS A 1 110 ? -17.037 4.192 8.238 1.00 72.81 110 LYS A N 1
ATOM 861 C CA . LYS A 1 110 ? -18.237 3.338 8.223 1.00 72.81 110 LYS A CA 1
ATOM 862 C C . LYS A 1 110 ? -18.178 2.259 9.309 1.00 72.81 110 LYS A C 1
ATOM 864 O O . LYS A 1 110 ? -19.149 2.080 10.043 1.00 72.81 110 LYS A O 1
ATOM 869 N N . THR A 1 111 ? -17.020 1.623 9.485 1.00 64.88 111 THR A N 1
ATOM 870 C CA . THR A 1 111 ? -16.760 0.619 10.535 1.00 64.88 111 THR A CA 1
ATOM 871 C C . THR A 1 111 ? -16.896 1.191 11.954 1.00 64.88 111 THR A C 1
ATOM 873 O O . THR A 1 111 ? -17.168 0.452 12.899 1.00 64.88 111 THR A O 1
ATOM 876 N N . ARG A 1 112 ? -16.787 2.518 12.125 1.00 59.66 112 ARG A N 1
ATOM 877 C CA . ARG A 1 112 ? -17.024 3.227 13.400 1.00 59.66 112 ARG A CA 1
ATOM 878 C C . ARG A 1 112 ? -18.456 3.080 13.926 1.00 59.66 112 ARG A C 1
ATOM 880 O O . ARG A 1 112 ? -18.664 3.215 15.130 1.00 59.66 112 ARG A O 1
ATOM 887 N N . ASN A 1 113 ? -19.431 2.897 13.037 1.00 52.88 113 ASN A N 1
ATOM 888 C CA . ASN A 1 113 ? -20.854 2.921 13.380 1.00 52.88 113 ASN A CA 1
ATOM 889 C C . ASN A 1 113 ? -21.444 1.524 13.629 1.00 52.88 113 ASN A C 1
ATOM 891 O O . ASN A 1 113 ? -22.648 1.425 13.855 1.00 52.88 113 ASN A O 1
ATOM 895 N N . ASP A 1 114 ? -20.628 0.465 13.592 1.00 53.66 114 ASP A N 1
ATOM 896 C CA . ASP A 1 114 ? -21.093 -0.899 13.843 1.00 53.66 114 ASP A CA 1
ATOM 897 C C . ASP A 1 114 ? -21.254 -1.151 15.362 1.00 53.66 114 ASP A C 1
ATOM 899 O O . ASP A 1 114 ? -20.264 -1.093 16.101 1.00 53.66 114 ASP A O 1
ATOM 903 N N . PRO A 1 115 ? -22.481 -1.405 15.861 1.00 42.19 115 PRO A N 1
ATOM 904 C CA . PRO A 1 115 ? -22.767 -1.549 17.292 1.00 42.19 115 PRO A CA 1
ATOM 905 C C . PRO A 1 115 ? -22.085 -2.753 17.969 1.00 42.19 115 PRO A C 1
ATOM 907 O O . PRO A 1 115 ? -22.001 -2.784 19.197 1.00 42.19 115 PRO A O 1
ATOM 910 N N . GLU A 1 116 ? -21.567 -3.722 17.207 1.00 44.75 116 GLU A N 1
ATOM 911 C CA . GLU A 1 116 ? -20.814 -4.875 17.735 1.00 44.75 116 GLU A CA 1
ATOM 912 C C . GLU A 1 116 ? -19.353 -4.528 18.079 1.00 44.75 116 GLU A C 1
ATOM 914 O O . GLU A 1 116 ? -18.708 -5.195 18.899 1.00 44.75 116 GLU A O 1
ATOM 919 N N . ASN A 1 117 ? -18.805 -3.461 17.492 1.00 45.69 117 ASN A N 1
ATOM 920 C CA . ASN A 1 117 ? -17.403 -3.114 17.658 1.00 45.69 117 ASN A CA 1
ATOM 921 C C . ASN A 1 117 ? -17.248 -2.171 18.862 1.00 45.69 117 ASN A C 1
ATOM 923 O O . ASN A 1 117 ? -17.320 -0.949 18.738 1.00 45.69 117 ASN A O 1
ATOM 927 N N . ARG A 1 118 ? -17.030 -2.741 20.061 1.00 41.09 118 ARG A N 1
ATOM 928 C CA . ARG A 1 118 ? -16.776 -2.025 21.338 1.00 41.09 118 ARG A CA 1
ATOM 929 C C . ARG A 1 118 ? -15.439 -1.256 21.359 1.00 41.09 118 ARG A C 1
ATOM 931 O O . ARG A 1 118 ? -14.661 -1.333 22.312 1.00 41.09 118 ARG A O 1
ATOM 938 N N . PHE A 1 119 ? -15.122 -0.546 20.286 1.00 48.28 119 PHE A N 1
ATOM 939 C CA . PHE A 1 119 ? -13.985 0.351 20.162 1.00 48.28 119 PHE A CA 1
ATOM 940 C C . PHE A 1 119 ? -14.442 1.751 20.592 1.00 48.28 119 PHE A C 1
ATOM 942 O O . PHE A 1 119 ? -15.333 2.341 19.991 1.00 48.28 119 PHE A O 1
ATOM 949 N N . SER A 1 120 ? -13.864 2.274 21.678 1.00 43.78 120 SER A N 1
ATOM 950 C CA . SER A 1 120 ? -14.247 3.567 22.260 1.00 43.78 120 SER A CA 1
ATOM 951 C C . SER A 1 120 ? -14.195 4.697 21.218 1.00 43.78 120 SER A C 1
ATOM 953 O O . SER A 1 120 ? -13.124 5.127 20.779 1.00 43.78 120 SER A O 1
ATOM 955 N N . ARG A 1 121 ? -15.387 5.183 20.846 1.00 48.66 121 ARG A N 1
ATOM 956 C CA . ARG A 1 121 ? -15.704 6.154 19.777 1.00 48.66 121 ARG A CA 1
ATOM 957 C C . ARG A 1 121 ? -14.948 7.492 19.861 1.00 48.66 121 ARG A C 1
ATOM 959 O O . ARG A 1 121 ? -14.944 8.233 18.876 1.00 48.66 121 ARG A O 1
ATOM 966 N N . HIS A 1 122 ? -14.331 7.795 21.008 1.00 47.34 122 HIS A N 1
ATOM 967 C CA . HIS A 1 122 ? -13.620 9.047 21.299 1.00 47.34 122 HIS A CA 1
ATOM 968 C C . HIS A 1 122 ? -12.084 8.948 21.232 1.00 47.34 122 HIS A C 1
ATOM 970 O O . HIS A 1 122 ? -11.432 9.950 20.953 1.00 47.34 122 HIS A O 1
ATOM 976 N N . ILE A 1 123 ? -11.479 7.769 21.434 1.00 48.34 123 ILE A N 1
ATOM 977 C CA . ILE A 1 123 ? -10.006 7.630 21.413 1.00 48.34 123 ILE A CA 1
ATOM 978 C C . ILE A 1 123 ? -9.475 7.459 19.979 1.00 48.34 123 ILE A C 1
ATOM 980 O O . ILE A 1 123 ? -8.365 7.895 19.674 1.00 48.34 123 ILE A O 1
ATOM 984 N N . TYR A 1 124 ? -10.297 6.912 19.079 1.00 60.25 124 TYR A N 1
ATOM 985 C CA . TYR A 1 124 ? -9.940 6.655 17.679 1.00 60.25 124 TYR A CA 1
ATOM 986 C C . TYR A 1 124 ? -9.673 7.926 16.858 1.00 60.25 124 TYR A C 1
ATOM 988 O O . TYR A 1 124 ? -8.801 7.923 15.998 1.00 60.25 124 TYR A O 1
ATOM 996 N N . TRP A 1 125 ? -10.372 9.034 17.123 1.00 59.34 125 TRP A N 1
ATOM 997 C CA . TRP A 1 125 ? -10.322 10.201 16.231 1.00 59.34 125 TRP A CA 1
ATOM 998 C C . TRP A 1 125 ? -8.978 10.942 16.258 1.00 59.34 125 TRP A C 1
ATOM 1000 O O . TRP A 1 125 ? -8.544 11.455 15.235 1.00 59.34 125 TRP A O 1
ATOM 1010 N N . ARG A 1 126 ? -8.267 10.939 17.397 1.00 64.44 126 ARG A N 1
ATOM 1011 C CA . ARG A 1 126 ? -6.944 11.586 17.504 1.00 64.44 126 ARG A CA 1
ATOM 1012 C C . ARG A 1 126 ? -5.819 10.775 16.857 1.00 64.44 126 ARG A C 1
ATOM 1014 O O . ARG A 1 126 ? -4.797 11.331 16.484 1.00 64.44 126 ARG A O 1
ATOM 1021 N N . ASN A 1 127 ? -6.001 9.463 16.762 1.00 66.75 127 ASN A N 1
ATOM 1022 C CA . ASN A 1 127 ? -5.019 8.534 16.211 1.00 66.75 127 ASN A CA 1
ATOM 1023 C C . ASN A 1 127 ? -5.283 8.202 14.736 1.00 66.75 127 ASN A C 1
ATOM 1025 O O . ASN A 1 127 ? -4.371 7.831 14.004 1.00 66.75 127 ASN A O 1
ATOM 1029 N N . PHE A 1 128 ? -6.521 8.393 14.285 1.00 73.50 128 PHE A N 1
ATOM 1030 C CA . PHE A 1 128 ? -6.946 8.162 12.914 1.00 73.50 128 PHE A CA 1
ATOM 1031 C C . PHE A 1 128 ? -6.075 8.850 11.844 1.00 73.50 128 PHE A C 1
ATOM 1033 O O . PHE A 1 128 ? -5.712 8.163 10.887 1.00 73.50 128 PHE A O 1
ATOM 1040 N N . PRO A 1 129 ? -5.677 10.134 11.980 1.00 78.44 129 PRO A N 1
ATOM 1041 C CA . PRO A 1 129 ? -4.820 10.774 10.984 1.00 78.44 129 PRO A CA 1
ATOM 1042 C C . PRO A 1 129 ? -3.463 10.084 10.859 1.00 78.44 129 PRO A C 1
ATOM 1044 O O . PRO A 1 129 ? -2.994 9.860 9.752 1.00 78.44 129 PRO A O 1
ATOM 1047 N N . VAL A 1 130 ? -2.867 9.682 11.986 1.00 77.25 130 VAL A N 1
ATOM 1048 C CA . VAL A 1 130 ? -1.549 9.032 12.014 1.00 77.25 130 VAL A CA 1
ATOM 1049 C C . VAL A 1 130 ? -1.606 7.676 11.316 1.00 77.25 130 VAL A C 1
ATOM 1051 O O . VAL A 1 130 ? -0.775 7.397 10.458 1.00 77.25 130 VAL A O 1
ATOM 1054 N N . ILE A 1 131 ? -2.623 6.864 11.624 1.00 77.69 131 ILE A N 1
ATOM 1055 C CA . ILE A 1 131 ? -2.826 5.559 10.979 1.00 77.69 131 ILE A CA 1
ATOM 1056 C C . ILE A 1 131 ? -3.055 5.741 9.474 1.00 77.69 131 ILE A C 1
ATOM 1058 O O . ILE A 1 131 ? -2.429 5.061 8.669 1.00 77.69 131 ILE A O 1
ATOM 1062 N N . THR A 1 132 ? -3.923 6.680 9.091 1.00 82.56 132 THR A N 1
ATOM 1063 C CA . THR A 1 132 ? -4.255 6.934 7.682 1.00 82.56 132 THR A CA 1
ATOM 1064 C C . THR A 1 132 ? -3.022 7.365 6.896 1.00 82.56 132 THR A C 1
ATOM 1066 O O . THR A 1 132 ? -2.731 6.787 5.855 1.00 82.56 132 THR A O 1
ATOM 1069 N N . ILE A 1 133 ? -2.258 8.330 7.419 1.00 84.62 133 ILE A N 1
ATOM 1070 C CA . ILE A 1 133 ? -1.018 8.802 6.793 1.00 84.62 133 ILE A CA 1
ATOM 1071 C C . ILE A 1 133 ? -0.013 7.655 6.663 1.00 84.62 133 ILE A C 1
ATOM 1073 O O . ILE A 1 133 ? 0.595 7.499 5.608 1.00 84.62 133 ILE A O 1
ATOM 1077 N N . ALA A 1 134 ? 0.134 6.821 7.694 1.00 83.12 134 ALA A N 1
ATOM 1078 C CA . ALA A 1 134 ? 1.045 5.688 7.635 1.00 83.12 134 ALA A CA 1
ATOM 1079 C C . ALA A 1 134 ? 0.651 4.688 6.535 1.00 83.12 134 ALA A C 1
ATOM 1081 O O . ALA A 1 134 ? 1.509 4.306 5.747 1.00 83.12 134 ALA A O 1
ATOM 1082 N N . PHE A 1 135 ? -0.630 4.321 6.409 1.00 84.94 135 PHE A N 1
ATOM 1083 C CA . PHE A 1 135 ? -1.083 3.424 5.335 1.00 84.94 135 PHE A CA 1
ATOM 1084 C C . PHE A 1 135 ? -0.974 4.041 3.940 1.00 84.94 135 PHE A C 1
ATOM 1086 O O . PHE A 1 135 ? -0.606 3.343 2.999 1.00 84.94 135 PHE A O 1
ATOM 1093 N N . ILE A 1 136 ? -1.232 5.343 3.810 1.00 90.31 136 ILE A N 1
ATOM 1094 C CA . ILE A 1 136 ? -1.009 6.084 2.563 1.00 90.31 136 ILE A CA 1
ATOM 1095 C C . ILE A 1 136 ? 0.467 6.015 2.160 1.00 90.31 136 ILE A C 1
ATOM 1097 O O . ILE A 1 136 ? 0.766 5.705 1.008 1.00 90.31 136 ILE A O 1
ATOM 1101 N N . MET A 1 137 ? 1.390 6.252 3.099 1.00 85.75 137 MET A N 1
ATOM 1102 C CA . MET A 1 137 ? 2.827 6.146 2.833 1.00 85.75 137 MET A CA 1
ATOM 1103 C C . MET A 1 137 ? 3.230 4.714 2.475 1.00 85.75 137 MET A C 1
ATOM 1105 O O . MET A 1 137 ? 3.908 4.513 1.474 1.00 85.75 137 MET A O 1
ATOM 1109 N N . ILE A 1 138 ? 2.768 3.720 3.239 1.00 86.69 138 ILE A N 1
ATOM 1110 C CA . ILE A 1 138 ? 2.985 2.290 2.966 1.00 86.69 138 ILE A CA 1
ATOM 1111 C C . ILE A 1 138 ? 2.566 1.961 1.530 1.00 86.69 138 ILE A C 1
ATOM 1113 O O . ILE A 1 138 ? 3.357 1.392 0.781 1.00 86.69 138 ILE A O 1
ATOM 1117 N N . LEU A 1 139 ? 1.358 2.357 1.120 1.00 91.12 139 LEU A N 1
ATOM 1118 C CA . LEU A 1 139 ? 0.867 2.112 -0.233 1.00 91.12 139 LEU A CA 1
ATOM 1119 C C . LEU A 1 139 ? 1.717 2.828 -1.290 1.00 91.12 139 LEU A C 1
ATOM 1121 O O . LEU A 1 139 ? 2.096 2.208 -2.281 1.00 91.12 139 LEU A O 1
ATOM 1125 N N . ALA A 1 140 ? 2.033 4.108 -1.081 1.00 89.88 140 ALA A N 1
ATOM 1126 C CA . ALA A 1 140 ? 2.829 4.892 -2.022 1.00 89.88 140 ALA A CA 1
ATOM 1127 C C . ALA A 1 140 ? 4.213 4.263 -2.251 1.00 89.88 140 ALA A C 1
ATOM 1129 O O . ALA A 1 140 ? 4.601 4.033 -3.395 1.00 89.88 140 ALA A O 1
ATOM 1130 N N . PHE A 1 141 ? 4.924 3.911 -1.176 1.00 85.75 141 PHE A N 1
ATOM 1131 C CA . PHE A 1 141 ? 6.227 3.250 -1.264 1.00 85.75 141 PHE A CA 1
ATOM 1132 C C . PHE A 1 141 ? 6.132 1.851 -1.878 1.00 85.75 141 PHE A C 1
ATOM 1134 O O . PHE A 1 141 ? 6.988 1.491 -2.685 1.00 85.75 141 PHE A O 1
ATOM 1141 N N . ALA A 1 142 ? 5.091 1.080 -1.551 1.00 87.25 142 ALA A N 1
ATOM 1142 C CA . ALA A 1 142 ? 4.873 -0.234 -2.151 1.00 87.25 142 ALA A CA 1
ATOM 1143 C C . ALA A 1 142 ? 4.648 -0.139 -3.666 1.00 87.25 142 ALA A C 1
ATOM 1145 O O . ALA A 1 142 ? 5.232 -0.919 -4.413 1.00 87.25 142 ALA A O 1
ATOM 1146 N N . LEU A 1 143 ? 3.854 0.831 -4.132 1.00 91.94 143 LEU A N 1
ATOM 1147 C CA . LEU A 1 143 ? 3.621 1.044 -5.562 1.00 91.94 143 LEU A CA 1
ATOM 1148 C C . LEU A 1 143 ? 4.888 1.530 -6.275 1.00 91.94 143 LEU A C 1
ATOM 1150 O O . LEU A 1 143 ? 5.221 0.993 -7.328 1.00 91.94 143 LEU A O 1
ATOM 1154 N N . VAL A 1 144 ? 5.624 2.484 -5.695 1.00 89.31 144 VAL A N 1
ATOM 1155 C CA . VAL A 1 144 ? 6.915 2.942 -6.244 1.00 89.31 144 VAL A CA 1
ATOM 1156 C C . VAL A 1 144 ? 7.893 1.774 -6.367 1.00 89.31 144 VAL A C 1
ATOM 1158 O O . VAL A 1 144 ? 8.453 1.560 -7.439 1.00 89.31 144 VAL A O 1
ATOM 1161 N N . GLY A 1 145 ? 8.055 0.979 -5.305 1.00 83.94 145 GLY A N 1
ATOM 1162 C CA . GLY A 1 145 ? 8.921 -0.199 -5.317 1.00 83.94 145 GLY A CA 1
ATOM 1163 C C . GLY A 1 145 ? 8.470 -1.256 -6.328 1.00 83.94 145 GLY A C 1
ATOM 1164 O O . GLY A 1 145 ? 9.297 -1.797 -7.055 1.00 83.94 145 GLY A O 1
ATOM 1165 N N . ALA A 1 146 ? 7.166 -1.520 -6.433 1.00 88.69 146 ALA A N 1
ATOM 1166 C CA . ALA A 1 146 ? 6.626 -2.488 -7.386 1.00 88.69 146 ALA A CA 1
ATOM 1167 C C . ALA A 1 146 ? 6.869 -2.066 -8.842 1.00 88.69 146 ALA A C 1
ATOM 1169 O O . ALA A 1 146 ? 7.349 -2.873 -9.636 1.00 88.69 146 ALA A O 1
ATOM 1170 N N . PHE A 1 147 ? 6.590 -0.807 -9.195 1.00 90.38 147 PHE A N 1
ATOM 1171 C CA . PHE A 1 147 ? 6.846 -0.312 -10.550 1.00 90.38 147 PHE A CA 1
ATOM 1172 C C . PHE A 1 147 ? 8.337 -0.214 -10.865 1.00 90.38 147 PHE A C 1
ATOM 1174 O O . PHE A 1 147 ? 8.715 -0.483 -11.999 1.00 90.38 147 PHE A O 1
ATOM 1181 N N . TRP A 1 148 ? 9.184 0.069 -9.876 1.00 86.12 148 TRP A N 1
ATOM 1182 C CA . TRP A 1 148 ? 10.635 -0.017 -10.043 1.00 86.12 148 TRP A CA 1
ATOM 1183 C C . TRP A 1 148 ? 11.092 -1.451 -10.356 1.00 86.12 148 TRP A C 1
ATOM 1185 O O . TRP A 1 148 ? 11.891 -1.672 -11.262 1.00 86.12 148 TRP A O 1
ATOM 1195 N N . VAL A 1 149 ? 10.549 -2.460 -9.662 1.00 84.50 149 VAL A N 1
ATOM 1196 C CA . VAL A 1 149 ? 10.862 -3.869 -9.968 1.00 84.50 149 VAL A CA 1
ATOM 1197 C C . VAL A 1 149 ? 10.370 -4.239 -11.368 1.00 84.50 149 VAL A C 1
ATOM 1199 O O . VAL A 1 149 ? 11.067 -4.940 -12.100 1.00 84.50 149 VAL A O 1
ATOM 1202 N N . LEU A 1 150 ? 9.191 -3.757 -11.766 1.00 89.69 150 LEU A N 1
ATOM 1203 C CA . LEU A 1 150 ? 8.669 -3.968 -13.115 1.00 89.69 150 LEU A CA 1
ATOM 1204 C C . LEU A 1 150 ? 9.530 -3.295 -14.189 1.00 89.69 150 LEU A C 1
ATOM 1206 O O . LEU A 1 150 ? 9.714 -3.890 -15.243 1.00 89.69 150 LEU A O 1
ATOM 1210 N N . GLU A 1 151 ? 10.086 -2.114 -13.922 1.00 88.75 151 GLU A N 1
ATOM 1211 C CA . GLU A 1 151 ? 11.046 -1.445 -14.809 1.00 88.75 151 GLU A CA 1
ATOM 1212 C C . GLU A 1 151 ? 12.299 -2.291 -15.032 1.00 88.75 151 GLU A C 1
ATOM 1214 O O . GLU A 1 151 ? 12.768 -2.421 -16.159 1.00 88.75 151 GLU A O 1
ATOM 1219 N N . LEU A 1 152 ? 12.807 -2.924 -13.969 1.00 85.12 152 LEU A N 1
ATOM 1220 C CA . LEU A 1 152 ? 13.972 -3.802 -14.054 1.00 85.12 152 LEU A CA 1
ATOM 1221 C C . LEU A 1 152 ? 13.681 -5.090 -14.842 1.00 85.12 152 LEU A C 1
ATOM 1223 O O . LEU A 1 152 ? 14.548 -5.585 -15.559 1.00 85.12 152 LEU A O 1
ATOM 1227 N N . LEU A 1 153 ? 12.475 -5.646 -14.696 1.00 88.56 153 LEU A N 1
ATOM 1228 C CA . LEU A 1 153 ? 12.056 -6.873 -15.385 1.00 88.56 153 LEU A CA 1
ATOM 1229 C C . LEU A 1 153 ? 11.671 -6.632 -16.850 1.00 88.56 153 LEU A C 1
ATOM 1231 O O . LEU A 1 153 ? 11.886 -7.502 -17.694 1.00 88.56 153 LEU A O 1
ATOM 1235 N N . PHE A 1 154 ? 11.084 -5.474 -17.140 1.00 91.31 154 PHE A N 1
ATOM 1236 C CA . PHE A 1 154 ? 10.499 -5.121 -18.430 1.00 91.31 154 PHE A CA 1
ATOM 1237 C C . PHE A 1 154 ? 10.939 -3.711 -18.860 1.00 91.31 154 PHE A C 1
ATOM 1239 O O . PHE A 1 154 ? 10.098 -2.809 -18.969 1.00 91.31 154 PHE A O 1
ATOM 1246 N N . PRO A 1 155 ? 12.245 -3.504 -19.104 1.00 87.19 155 PRO A N 1
ATOM 1247 C CA . PRO A 1 155 ? 12.764 -2.201 -19.496 1.00 87.19 155 PRO A CA 1
ATOM 1248 C C . PRO A 1 155 ? 12.195 -1.771 -20.853 1.00 87.19 155 PRO A C 1
ATOM 1250 O O . PRO A 1 155 ? 12.020 -2.591 -21.756 1.00 87.19 155 PRO A O 1
ATOM 1253 N N . ASP A 1 156 ? 11.884 -0.479 -20.974 1.00 86.12 156 ASP A N 1
ATOM 1254 C CA . ASP A 1 156 ? 11.383 0.174 -22.194 1.00 86.12 156 ASP A CA 1
ATOM 1255 C C . ASP A 1 156 ? 10.100 -0.431 -22.793 1.00 86.12 156 ASP A C 1
ATOM 1257 O O . ASP A 1 156 ? 9.777 -0.222 -23.967 1.00 86.12 156 ASP A O 1
ATOM 1261 N N . VAL A 1 157 ? 9.318 -1.158 -21.988 1.00 91.94 157 VAL A N 1
ATOM 1262 C CA . VAL A 1 157 ? 8.049 -1.715 -22.454 1.00 91.94 157 VAL A CA 1
ATOM 1263 C C . VAL A 1 157 ? 7.000 -0.618 -22.623 1.00 91.94 157 VAL A C 1
ATOM 1265 O O . VAL A 1 157 ? 6.700 0.165 -21.716 1.00 91.94 157 VAL A O 1
ATOM 1268 N N . ILE A 1 158 ? 6.397 -0.617 -23.809 1.00 93.12 158 ILE A N 1
ATOM 1269 C CA . ILE A 1 158 ? 5.351 0.304 -24.240 1.00 93.12 158 ILE A CA 1
ATOM 1270 C C . ILE A 1 158 ? 4.091 -0.474 -24.611 1.00 93.12 158 ILE A C 1
ATOM 1272 O O . ILE A 1 158 ? 4.151 -1.531 -25.237 1.00 93.12 158 ILE A O 1
ATOM 1276 N N . PHE A 1 159 ? 2.939 0.077 -24.249 1.00 91.56 159 PHE A N 1
ATOM 1277 C CA . PHE A 1 159 ? 1.634 -0.519 -24.501 1.00 91.56 159 PHE A CA 1
ATOM 1278 C C . PHE A 1 159 ? 0.741 0.427 -25.304 1.00 91.56 159 PHE A C 1
ATOM 1280 O O . PHE A 1 159 ? 0.908 1.654 -25.307 1.00 91.56 159 PHE A O 1
ATOM 1287 N N . ASP A 1 160 ? -0.236 -0.147 -26.000 1.00 90.69 160 ASP A N 1
ATOM 1288 C CA . ASP A 1 160 ? -1.333 0.624 -26.563 1.00 90.69 160 ASP A CA 1
ATOM 1289 C C . ASP A 1 160 ? -2.262 1.126 -25.443 1.00 90.69 160 ASP A C 1
ATOM 1291 O O . ASP A 1 160 ? -2.339 0.561 -24.354 1.00 90.69 160 ASP A O 1
ATOM 1295 N N . ARG A 1 161 ? -3.016 2.191 -25.727 1.00 87.88 161 ARG A N 1
ATOM 1296 C CA . ARG A 1 161 ? -3.839 2.881 -24.721 1.00 87.88 161 ARG A CA 1
ATOM 1297 C C . ARG A 1 161 ? -4.872 1.977 -24.046 1.00 87.88 161 ARG A C 1
ATOM 1299 O O . ARG A 1 161 ? -5.201 2.218 -22.887 1.00 87.88 161 ARG A O 1
ATOM 1306 N N . PHE A 1 162 ? -5.407 0.983 -24.757 1.00 89.88 162 PHE A N 1
ATOM 1307 C CA . PHE A 1 162 ? -6.413 0.094 -24.186 1.00 89.88 162 PHE A CA 1
ATOM 1308 C C . PHE A 1 162 ? -5.770 -0.879 -23.196 1.00 89.88 162 PHE A C 1
ATOM 1310 O O . PHE A 1 162 ? -6.230 -0.986 -22.058 1.00 89.88 162 PHE A O 1
ATOM 1317 N N . THR A 1 163 ? -4.647 -1.496 -23.568 1.00 92.12 163 THR A N 1
ATOM 1318 C CA . THR A 1 163 ? -3.884 -2.351 -22.646 1.00 92.12 163 THR A CA 1
ATOM 1319 C C . THR A 1 163 ? -3.367 -1.562 -21.441 1.00 92.12 163 THR A C 1
ATOM 1321 O O . THR A 1 163 ? -3.478 -2.031 -20.309 1.00 92.12 163 THR A O 1
ATOM 1324 N N . SER A 1 164 ? -2.888 -0.330 -21.641 1.00 92.38 164 SER A N 1
ATOM 1325 C CA . SER A 1 164 ? -2.463 0.552 -20.545 1.00 92.38 164 SER A CA 1
ATOM 1326 C C . SER A 1 164 ? -3.589 0.867 -19.564 1.00 92.38 164 SER A C 1
ATOM 1328 O O . SER A 1 164 ? -3.360 0.885 -18.356 1.00 92.38 164 SER A O 1
ATOM 1330 N N . MET A 1 165 ? -4.808 1.086 -20.066 1.00 93.88 165 MET A N 1
ATOM 1331 C CA . MET A 1 165 ? -5.986 1.293 -19.223 1.00 93.88 165 MET A CA 1
ATOM 1332 C C . MET A 1 165 ? -6.284 0.043 -18.395 1.00 93.88 165 MET A C 1
ATOM 1334 O O . MET A 1 165 ? -6.487 0.157 -17.190 1.00 93.88 165 MET A O 1
ATOM 1338 N N . LEU A 1 166 ? -6.285 -1.141 -19.014 1.00 95.00 166 LEU A N 1
ATOM 1339 C CA . LEU A 1 166 ? -6.541 -2.400 -18.308 1.00 95.00 166 LEU A CA 1
ATOM 1340 C C . LEU A 1 166 ? -5.504 -2.667 -17.212 1.00 95.00 166 LEU A C 1
ATOM 1342 O O . LEU A 1 166 ? -5.878 -3.038 -16.101 1.00 95.00 166 LEU A O 1
ATOM 1346 N N . LEU A 1 167 ? -4.221 -2.438 -17.502 1.00 94.75 167 LEU A N 1
ATOM 1347 C CA . LEU A 1 167 ? -3.149 -2.577 -16.516 1.00 94.75 167 LEU A CA 1
ATOM 1348 C C . LEU A 1 167 ? -3.313 -1.586 -15.362 1.00 94.75 167 LEU A C 1
ATOM 1350 O O . LEU A 1 167 ? -3.204 -1.987 -14.205 1.00 94.75 167 LEU A O 1
ATOM 1354 N N . LEU A 1 168 ? -3.635 -0.322 -15.650 1.00 95.25 168 LEU A N 1
ATOM 1355 C CA . LEU A 1 168 ? -3.888 0.672 -14.607 1.00 95.25 168 LEU A CA 1
ATOM 1356 C C . LEU A 1 168 ? -5.063 0.249 -13.719 1.00 95.25 168 LEU A C 1
ATOM 1358 O O . LEU A 1 168 ? -4.918 0.223 -12.502 1.00 95.25 168 LEU A O 1
ATOM 1362 N N . VAL A 1 169 ? -6.192 -0.159 -14.311 1.00 96.31 169 VAL A N 1
ATOM 1363 C CA . VAL A 1 169 ? -7.355 -0.666 -13.559 1.00 96.31 169 VAL A CA 1
ATOM 1364 C C . VAL A 1 169 ? -6.955 -1.847 -12.677 1.00 96.31 169 VAL A C 1
ATOM 1366 O O . VAL A 1 169 ? -7.341 -1.892 -11.512 1.00 96.31 169 VAL A O 1
ATOM 1369 N N . LEU A 1 170 ? -6.163 -2.784 -13.200 1.00 96.12 170 LEU A N 1
ATOM 1370 C CA . LEU A 1 170 ? -5.704 -3.951 -12.451 1.00 96.12 170 LEU A CA 1
ATOM 1371 C C . LEU A 1 170 ? -4.879 -3.546 -11.222 1.00 96.12 170 LEU A C 1
ATOM 1373 O O . LEU A 1 170 ? -5.181 -3.976 -10.108 1.00 96.12 170 LEU A O 1
ATOM 1377 N N . PHE A 1 171 ? -3.855 -2.711 -11.403 1.00 95.56 171 PHE A N 1
ATOM 1378 C CA . PHE A 1 171 ? -2.995 -2.297 -10.296 1.00 95.56 171 PHE A CA 1
ATOM 1379 C C . PHE A 1 171 ? -3.734 -1.404 -9.291 1.00 95.56 171 PHE A C 1
ATOM 1381 O O . PHE A 1 171 ? -3.595 -1.607 -8.082 1.00 95.56 171 PHE A O 1
ATOM 1388 N N . THR A 1 172 ? -4.561 -0.465 -9.760 1.00 96.06 172 THR A N 1
ATOM 1389 C CA . THR A 1 172 ? -5.394 0.378 -8.889 1.00 96.06 172 THR A CA 1
ATOM 1390 C C . THR A 1 172 ? -6.402 -0.460 -8.104 1.00 96.06 172 THR A C 1
ATOM 1392 O O . THR A 1 172 ? -6.571 -0.228 -6.911 1.00 96.06 172 THR A O 1
ATOM 1395 N N . TYR A 1 173 ? -7.002 -1.490 -8.708 1.00 95.12 173 TYR A N 1
ATOM 1396 C CA . TYR A 1 173 ? -7.900 -2.408 -8.002 1.00 95.12 173 TYR A CA 1
ATOM 1397 C C . TYR A 1 173 ? -7.205 -3.095 -6.823 1.00 95.12 173 TYR A C 1
ATOM 1399 O O . TYR A 1 173 ? -7.749 -3.111 -5.719 1.00 95.12 173 TYR A O 1
ATOM 1407 N N . PHE A 1 174 ? -5.998 -3.635 -7.025 1.00 94.06 174 PHE A N 1
ATOM 1408 C CA . PHE A 1 174 ? -5.248 -4.273 -5.939 1.00 94.06 174 PHE A CA 1
ATOM 1409 C C . PHE A 1 174 ? -4.820 -3.275 -4.857 1.00 94.06 174 PHE A C 1
ATOM 1411 O O . PHE A 1 174 ? -4.898 -3.602 -3.672 1.00 94.06 174 PHE A O 1
ATOM 1418 N N . ALA A 1 175 ? -4.419 -2.061 -5.243 1.00 94.44 175 ALA A N 1
ATOM 1419 C CA . ALA A 1 175 ? -4.094 -0.982 -4.310 1.00 94.44 175 ALA A CA 1
ATOM 1420 C C . ALA A 1 175 ? -5.300 -0.599 -3.432 1.00 94.44 175 ALA A C 1
ATOM 1422 O O . ALA A 1 175 ? -5.204 -0.559 -2.202 1.00 94.44 175 ALA A O 1
ATOM 1423 N N . ASP A 1 176 ? -6.457 -0.386 -4.055 1.00 93.81 176 ASP A N 1
ATOM 1424 C CA . ASP A 1 176 ? -7.695 -0.021 -3.371 1.00 93.81 176 ASP A CA 1
ATOM 1425 C C . ASP A 1 176 ? -8.213 -1.176 -2.497 1.00 93.81 176 ASP A C 1
ATOM 1427 O O . ASP A 1 176 ? -8.627 -0.963 -1.354 1.00 93.81 176 ASP A O 1
ATOM 1431 N N . ALA A 1 177 ? -8.141 -2.417 -2.988 1.00 90.31 177 ALA A N 1
ATOM 1432 C CA . ALA A 1 177 ? -8.510 -3.606 -2.223 1.00 90.31 177 ALA A CA 1
ATOM 1433 C C . ALA A 1 177 ? -7.615 -3.787 -0.987 1.00 90.31 177 ALA A C 1
ATOM 1435 O O . ALA A 1 177 ? -8.121 -4.100 0.096 1.00 90.31 177 ALA A O 1
ATOM 1436 N N . PHE A 1 178 ? -6.307 -3.534 -1.114 1.00 88.94 178 PHE A N 1
ATOM 1437 C CA . PHE A 1 178 ? -5.384 -3.513 0.020 1.00 88.94 178 PHE A CA 1
ATOM 1438 C C . PHE A 1 178 ? -5.799 -2.462 1.056 1.00 88.94 178 PHE A C 1
ATOM 1440 O O . PHE A 1 178 ? -5.889 -2.782 2.242 1.00 88.94 178 PHE A O 1
ATOM 1447 N N . MET A 1 179 ? -6.126 -1.241 0.623 1.00 89.75 179 MET A N 1
ATOM 1448 C CA . MET A 1 179 ? -6.545 -0.162 1.525 1.00 89.75 179 MET A CA 1
ATOM 1449 C C . MET A 1 179 ? -7.864 -0.460 2.239 1.00 89.75 179 MET A C 1
ATOM 1451 O O . MET A 1 179 ? -7.976 -0.237 3.446 1.00 89.75 179 MET A O 1
ATOM 1455 N N . ILE A 1 180 ? -8.855 -1.019 1.544 1.00 87.25 180 ILE A N 1
ATOM 1456 C CA . ILE A 1 180 ? -10.105 -1.422 2.198 1.00 87.25 180 ILE A CA 1
ATOM 1457 C C . ILE A 1 180 ? -9.839 -2.581 3.162 1.00 87.25 180 ILE A C 1
ATOM 1459 O O . ILE A 1 180 ? -10.289 -2.527 4.305 1.00 87.25 180 ILE A O 1
ATOM 1463 N N . SER A 1 181 ? -9.070 -3.600 2.765 1.00 81.81 181 SER A N 1
ATOM 1464 C CA . SER A 1 181 ? -8.724 -4.704 3.668 1.00 81.81 181 SER A CA 1
ATOM 1465 C C . SER A 1 181 ? -8.026 -4.190 4.923 1.00 81.81 181 SER A C 1
ATOM 1467 O O . SER A 1 181 ? -8.404 -4.576 6.028 1.00 81.81 181 SER A O 1
ATOM 1469 N N . ALA A 1 182 ? -7.063 -3.279 4.775 1.00 80.56 182 ALA A N 1
ATOM 1470 C CA . ALA A 1 182 ? -6.410 -2.616 5.891 1.00 80.56 182 ALA A CA 1
ATOM 1471 C C . ALA A 1 182 ? -7.461 -1.949 6.801 1.00 80.56 182 ALA A C 1
ATOM 1473 O O . ALA A 1 182 ? -7.559 -2.283 7.981 1.00 80.56 182 ALA A O 1
ATOM 1474 N N . ALA A 1 183 ? -8.350 -1.117 6.256 1.00 80.56 183 ALA A N 1
ATOM 1475 C CA . ALA A 1 183 ? -9.391 -0.453 7.043 1.00 80.56 183 ALA A CA 1
ATOM 1476 C C . ALA A 1 183 ? -10.314 -1.414 7.829 1.00 80.56 183 ALA A C 1
ATOM 1478 O O . ALA A 1 183 ? -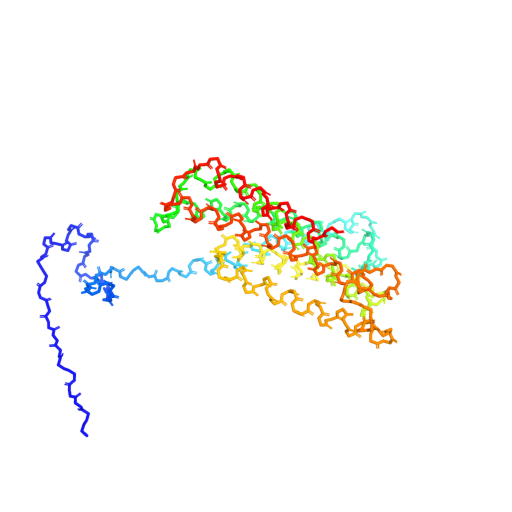10.847 -1.020 8.870 1.00 80.56 183 ALA A O 1
ATOM 1479 N N . LEU A 1 184 ? -10.510 -2.654 7.361 1.00 75.81 184 LEU A N 1
ATOM 1480 C CA . LEU A 1 184 ? -11.457 -3.611 7.949 1.00 75.81 184 LEU A CA 1
ATOM 1481 C C . LEU A 1 184 ? -10.818 -4.670 8.863 1.00 75.81 184 LEU A C 1
ATOM 1483 O O . LEU A 1 184 ? -11.470 -5.116 9.808 1.00 75.81 184 LEU A O 1
ATOM 1487 N N . THR A 1 185 ? -9.579 -5.100 8.600 1.00 69.50 185 THR A N 1
ATOM 1488 C CA . THR A 1 185 ? -8.984 -6.283 9.258 1.00 69.50 185 THR A CA 1
ATOM 1489 C C . THR A 1 185 ? -7.783 -5.988 10.156 1.00 69.50 185 THR A C 1
ATOM 1491 O O . THR A 1 185 ? -7.239 -6.922 10.752 1.00 69.50 185 THR A O 1
ATOM 1494 N N . ILE A 1 186 ? -7.333 -4.732 10.266 1.00 69.06 186 ILE A N 1
ATOM 1495 C CA . ILE A 1 186 ? -6.159 -4.398 11.090 1.00 69.06 186 ILE A CA 1
ATOM 1496 C C . ILE A 1 186 ? -6.394 -4.770 12.556 1.00 69.06 186 ILE A C 1
ATOM 1498 O O . ILE A 1 186 ? -7.286 -4.260 13.234 1.00 69.06 186 ILE A O 1
ATOM 1502 N N . ASN A 1 187 ? -5.498 -5.609 13.064 1.00 71.81 187 ASN A N 1
ATOM 1503 C CA . ASN A 1 187 ? -5.283 -5.832 14.483 1.00 71.81 187 ASN A CA 1
ATOM 1504 C C . ASN A 1 187 ? -3.770 -5.945 14.758 1.00 71.81 187 ASN A C 1
ATOM 1506 O O . ASN A 1 187 ? -2.975 -6.118 13.832 1.00 71.81 187 ASN A O 1
ATOM 1510 N N . ALA A 1 188 ? -3.367 -5.873 16.032 1.00 71.81 188 ALA A N 1
ATOM 1511 C CA . ALA A 1 188 ? -1.954 -5.937 16.429 1.00 71.81 188 ALA A CA 1
ATOM 1512 C C . ALA A 1 188 ? -1.234 -7.199 15.927 1.00 71.81 188 ALA A C 1
ATOM 1514 O O . ALA A 1 188 ? -0.064 -7.132 15.562 1.00 71.81 188 ALA A O 1
ATOM 1515 N N . ARG A 1 189 ? -1.923 -8.349 15.906 1.00 76.00 189 ARG A N 1
ATOM 1516 C CA . ARG A 1 189 ? -1.327 -9.630 15.514 1.00 76.00 189 ARG A CA 1
ATOM 1517 C C . ARG A 1 189 ? -0.973 -9.632 14.032 1.00 76.00 189 ARG A C 1
ATOM 1519 O O . ARG A 1 189 ? 0.178 -9.877 13.699 1.00 76.00 189 ARG A O 1
ATOM 1526 N N . SER A 1 190 ? -1.937 -9.324 13.166 1.00 71.12 190 SER A N 1
ATOM 1527 C CA . SER A 1 190 ? -1.724 -9.284 11.717 1.00 71.12 190 SER A CA 1
ATOM 1528 C C . SER A 1 190 ? -0.629 -8.287 11.351 1.00 71.12 190 SER A C 1
ATOM 1530 O O . SER A 1 190 ? 0.241 -8.596 10.546 1.00 71.12 190 SER A O 1
ATOM 1532 N N . LEU A 1 191 ? -0.629 -7.114 11.988 1.00 79.50 191 LEU A N 1
ATOM 1533 C CA . LEU A 1 191 ? 0.362 -6.079 11.722 1.00 79.50 191 LEU A CA 1
ATOM 1534 C C . LEU A 1 191 ? 1.772 -6.487 12.174 1.00 79.50 191 LEU A C 1
ATOM 1536 O O . LEU A 1 191 ? 2.731 -6.265 11.441 1.00 79.50 191 LEU A O 1
ATOM 1540 N N . SER A 1 192 ? 1.894 -7.145 13.332 1.00 84.62 192 SER A N 1
ATOM 1541 C CA . SER A 1 192 ? 3.163 -7.727 13.781 1.00 84.62 192 SER A CA 1
ATOM 1542 C C . SER A 1 192 ? 3.662 -8.803 12.817 1.00 84.62 192 SER A C 1
ATOM 1544 O O . SER A 1 192 ? 4.850 -8.831 12.519 1.00 84.62 192 SER A O 1
ATOM 1546 N N . THR A 1 193 ? 2.780 -9.670 12.308 1.00 84.31 193 THR A N 1
ATOM 1547 C CA . THR A 1 193 ? 3.158 -10.691 11.319 1.00 84.31 193 THR A CA 1
ATOM 1548 C C . THR A 1 193 ? 3.641 -10.054 10.020 1.00 84.31 193 THR A C 1
ATOM 1550 O O . THR A 1 193 ? 4.687 -10.450 9.515 1.00 84.31 193 THR A O 1
ATOM 1553 N N . ILE A 1 194 ? 2.927 -9.047 9.504 1.00 84.44 194 ILE A N 1
ATOM 1554 C CA . ILE A 1 194 ? 3.334 -8.321 8.293 1.00 84.44 194 ILE A CA 1
ATOM 1555 C C . ILE A 1 194 ? 4.694 -7.650 8.516 1.00 84.44 194 ILE A C 1
ATOM 1557 O O . ILE A 1 194 ? 5.576 -7.811 7.681 1.00 84.44 194 ILE A O 1
ATOM 1561 N N . LEU A 1 195 ? 4.898 -6.976 9.654 1.00 87.75 195 LEU A N 1
ATOM 1562 C CA . LEU A 1 195 ? 6.181 -6.361 10.010 1.00 87.75 195 LEU A CA 1
ATOM 1563 C C . LEU A 1 195 ? 7.323 -7.384 9.992 1.00 87.75 195 LEU A C 1
ATOM 1565 O O . LEU A 1 195 ? 8.343 -7.152 9.349 1.00 87.75 195 LEU A O 1
ATOM 1569 N N . THR A 1 196 ? 7.146 -8.534 10.645 1.00 87.75 196 THR A N 1
ATOM 1570 C CA . THR A 1 196 ? 8.161 -9.596 10.655 1.00 87.75 196 THR A CA 1
ATOM 1571 C C . THR A 1 196 ? 8.440 -10.123 9.250 1.00 87.75 196 THR A C 1
ATOM 1573 O O . THR A 1 196 ? 9.602 -10.251 8.871 1.00 87.75 196 THR A O 1
ATOM 1576 N N . VAL A 1 197 ? 7.396 -10.405 8.465 1.00 86.31 197 VAL A N 1
ATOM 1577 C CA . VAL A 1 197 ? 7.548 -10.914 7.095 1.00 86.31 197 VAL A CA 1
ATOM 1578 C C . VAL A 1 197 ? 8.282 -9.903 6.220 1.00 86.31 197 VAL A C 1
ATOM 1580 O O . VAL A 1 197 ? 9.195 -10.300 5.503 1.00 86.31 197 VAL A O 1
ATOM 1583 N N . VAL A 1 198 ? 7.949 -8.615 6.304 1.00 85.94 198 VAL A N 1
ATOM 1584 C CA . VAL A 1 198 ? 8.623 -7.543 5.554 1.00 85.94 198 VAL A CA 1
ATOM 1585 C C . VAL A 1 198 ? 10.096 -7.466 5.931 1.00 85.94 198 VAL A C 1
ATOM 1587 O O . VAL A 1 198 ? 10.932 -7.513 5.036 1.00 85.94 198 VAL A O 1
ATOM 1590 N N . ILE A 1 199 ? 10.425 -7.381 7.225 1.00 87.69 199 ILE A N 1
ATOM 1591 C CA . ILE A 1 199 ? 11.821 -7.270 7.674 1.00 87.69 199 ILE A CA 1
ATOM 1592 C C . ILE A 1 199 ? 12.628 -8.472 7.179 1.00 87.69 199 ILE A C 1
ATOM 1594 O O . ILE A 1 199 ? 13.695 -8.305 6.592 1.00 87.69 199 ILE A O 1
ATOM 1598 N N . VAL A 1 200 ? 12.115 -9.687 7.394 1.00 88.62 200 VAL A N 1
ATOM 1599 C CA . VAL A 1 200 ? 12.829 -10.920 7.038 1.00 88.62 200 VAL A CA 1
ATOM 1600 C C . VAL A 1 200 ? 12.972 -11.048 5.523 1.00 88.62 200 VAL A C 1
ATOM 1602 O O . VAL A 1 200 ? 14.084 -11.240 5.036 1.00 88.62 200 VAL A O 1
ATOM 1605 N N . SER A 1 201 ? 11.878 -10.911 4.770 1.00 83.38 201 SER A N 1
ATOM 1606 C CA . SER A 1 201 ? 11.909 -11.043 3.308 1.00 83.38 201 SER A CA 1
ATOM 1607 C C . SER A 1 201 ? 12.743 -9.947 2.650 1.00 83.38 201 SER A C 1
ATOM 1609 O O . SER A 1 201 ? 13.589 -10.259 1.818 1.00 83.38 201 SER A O 1
ATOM 1611 N N . GLY A 1 202 ? 12.582 -8.689 3.056 1.00 85.62 202 GLY A N 1
ATOM 1612 C CA . GLY A 1 202 ? 13.329 -7.568 2.494 1.00 85.62 202 GLY A CA 1
ATOM 1613 C C . GLY A 1 202 ? 14.826 -7.640 2.794 1.00 85.62 202 GLY A C 1
ATOM 1614 O O . GLY A 1 202 ? 15.649 -7.364 1.918 1.00 85.62 202 GLY A O 1
ATOM 1615 N N . CYS A 1 203 ? 15.199 -8.116 3.986 1.00 85.12 203 CYS A N 1
ATOM 1616 C CA . CYS A 1 203 ? 16.593 -8.390 4.325 1.00 85.12 203 CYS A CA 1
ATOM 1617 C C . CYS A 1 203 ? 17.171 -9.515 3.448 1.00 85.12 203 CYS A C 1
ATOM 1619 O O . CYS A 1 203 ? 18.223 -9.330 2.839 1.00 85.12 203 CYS A O 1
ATOM 1621 N N . VAL A 1 204 ? 16.457 -10.639 3.293 1.00 85.50 204 VAL A N 1
ATOM 1622 C CA . VAL A 1 204 ? 16.881 -11.758 2.427 1.00 85.50 204 VAL A CA 1
ATOM 1623 C C . VAL A 1 204 ? 17.019 -11.328 0.962 1.00 85.50 204 VAL A C 1
ATOM 1625 O O . VAL A 1 204 ? 18.011 -11.671 0.319 1.00 85.50 204 VAL A O 1
ATOM 1628 N N . ILE A 1 205 ? 16.071 -10.546 0.439 1.00 83.12 205 ILE A N 1
ATOM 1629 C CA . ILE A 1 205 ? 16.123 -10.010 -0.930 1.00 83.12 205 ILE A CA 1
ATOM 1630 C C . ILE A 1 205 ? 17.351 -9.110 -1.099 1.00 83.12 205 ILE A C 1
ATOM 1632 O O . ILE A 1 205 ? 18.111 -9.272 -2.052 1.00 83.12 205 ILE A O 1
ATOM 1636 N N . SER A 1 206 ? 17.600 -8.227 -0.132 1.00 84.44 206 SER A N 1
ATOM 1637 C CA . SER A 1 206 ? 18.737 -7.301 -0.167 1.00 84.44 206 SER A CA 1
ATOM 1638 C C . SER A 1 206 ? 20.086 -8.023 -0.073 1.00 84.44 206 SER A C 1
ATOM 1640 O O . SER A 1 206 ? 21.049 -7.615 -0.725 1.00 84.44 206 SER A O 1
ATOM 1642 N N . MET A 1 207 ? 20.160 -9.117 0.697 1.00 82.94 207 MET A N 1
ATOM 1643 C CA . MET A 1 207 ? 21.328 -10.006 0.751 1.00 82.94 207 MET A CA 1
ATOM 1644 C C . MET A 1 207 ? 21.571 -10.696 -0.592 1.00 82.94 207 MET A C 1
ATOM 1646 O O . MET A 1 207 ? 22.702 -10.709 -1.078 1.00 82.94 207 MET A O 1
ATOM 1650 N N . ALA A 1 208 ? 20.517 -11.248 -1.200 1.00 82.12 208 ALA A N 1
ATOM 1651 C CA . ALA A 1 208 ? 20.605 -11.917 -2.495 1.00 82.12 208 ALA A CA 1
ATOM 1652 C C . ALA A 1 208 ? 21.058 -10.944 -3.596 1.00 82.12 208 ALA A C 1
ATOM 1654 O O . ALA A 1 208 ? 21.946 -11.270 -4.382 1.00 82.12 208 ALA A O 1
ATOM 1655 N N . ALA A 1 209 ? 20.523 -9.721 -3.594 1.00 77.56 209 ALA A N 1
ATOM 1656 C CA . ALA A 1 209 ? 20.859 -8.681 -4.563 1.00 77.56 209 ALA A CA 1
ATOM 1657 C C . ALA A 1 209 ? 22.266 -8.079 -4.394 1.00 77.56 209 ALA A C 1
ATOM 1659 O O . ALA A 1 209 ? 22.747 -7.411 -5.307 1.00 77.56 209 ALA A O 1
ATOM 1660 N N . ASN A 1 210 ? 22.928 -8.293 -3.250 1.00 77.75 210 ASN A N 1
ATOM 1661 C CA . ASN A 1 210 ? 24.289 -7.812 -2.973 1.00 77.75 210 ASN A CA 1
ATOM 1662 C C . ASN A 1 210 ? 25.324 -8.947 -2.865 1.00 77.75 210 ASN A C 1
ATOM 1664 O O . ASN A 1 210 ? 26.457 -8.696 -2.453 1.00 77.75 210 ASN A O 1
ATOM 1668 N N . GLY A 1 211 ? 24.969 -10.185 -3.233 1.00 63.56 211 GLY A N 1
ATOM 1669 C CA . GLY A 1 211 ? 25.736 -11.406 -2.942 1.00 63.56 211 GLY A CA 1
ATOM 1670 C C . GLY A 1 211 ? 27.199 -11.451 -3.411 1.00 63.56 211 GLY A C 1
ATOM 1671 O O . GLY A 1 211 ? 27.951 -12.295 -2.932 1.00 63.56 211 GLY A O 1
ATOM 1672 N N . GLN A 1 212 ? 27.634 -10.550 -4.300 1.00 63.75 212 GLN A N 1
ATOM 1673 C CA . GLN A 1 212 ? 29.035 -10.454 -4.736 1.00 63.75 212 GLN A CA 1
ATOM 1674 C C . GLN A 1 212 ? 29.927 -9.636 -3.787 1.00 63.75 212 GLN A C 1
ATOM 1676 O O . GLN A 1 212 ? 31.137 -9.866 -3.720 1.00 63.75 212 GLN A O 1
ATOM 1681 N N . ARG A 1 213 ? 29.358 -8.697 -3.019 1.00 65.19 213 ARG A N 1
ATOM 1682 C CA . ARG A 1 213 ? 30.098 -7.954 -1.989 1.00 65.19 213 ARG A CA 1
ATOM 1683 C C . ARG A 1 213 ? 29.999 -8.742 -0.697 1.00 65.19 213 ARG A C 1
ATOM 1685 O O . ARG A 1 213 ? 28.921 -9.191 -0.332 1.00 65.19 213 ARG A O 1
ATOM 1692 N N . ARG A 1 214 ? 31.117 -8.928 0.005 1.00 72.56 214 ARG A N 1
ATOM 1693 C CA . ARG A 1 214 ? 31.206 -9.696 1.260 1.00 72.56 214 ARG A CA 1
ATOM 1694 C C . ARG A 1 214 ? 30.519 -8.964 2.426 1.00 72.56 214 ARG A C 1
ATOM 1696 O O . ARG A 1 214 ? 31.134 -8.725 3.459 1.00 72.56 214 ARG A O 1
ATOM 1703 N N . TRP A 1 215 ? 29.252 -8.588 2.260 1.00 75.69 215 TRP A N 1
ATOM 1704 C CA . TRP A 1 215 ? 28.441 -7.803 3.191 1.00 75.69 215 TRP A CA 1
ATOM 1705 C C . TRP A 1 215 ? 28.437 -8.418 4.594 1.00 75.69 215 TRP A C 1
ATOM 1707 O O . TRP A 1 215 ? 28.518 -7.697 5.587 1.00 75.69 215 TRP A O 1
ATOM 1717 N N . TRP A 1 216 ? 28.457 -9.753 4.673 1.00 74.69 216 TRP A N 1
ATOM 1718 C CA . TRP A 1 216 ? 28.517 -10.513 5.922 1.00 74.69 216 TRP A CA 1
ATOM 1719 C C . TRP A 1 216 ? 29.818 -10.299 6.717 1.00 74.69 216 TRP A C 1
ATOM 1721 O O . TRP A 1 216 ? 29.865 -10.647 7.890 1.00 74.69 216 TRP A O 1
ATOM 1731 N N . GLN A 1 217 ? 30.883 -9.754 6.106 1.00 77.69 217 GLN A N 1
ATOM 1732 C CA . GLN A 1 217 ? 32.162 -9.456 6.775 1.00 77.69 217 GLN A CA 1
ATOM 1733 C C . GLN A 1 217 ? 32.187 -8.065 7.405 1.00 77.69 217 GLN A C 1
ATOM 1735 O O . GLN A 1 217 ? 33.139 -7.736 8.108 1.00 77.69 217 GLN A O 1
ATOM 1740 N N . HIS A 1 218 ? 31.202 -7.220 7.101 1.00 76.00 218 HIS A N 1
ATOM 1741 C CA . HIS A 1 218 ? 31.115 -5.875 7.652 1.00 76.00 218 HIS A CA 1
ATOM 1742 C C . HIS A 1 218 ? 30.037 -5.842 8.716 1.00 76.00 218 HIS A C 1
ATOM 1744 O O . HIS A 1 218 ? 30.362 -6.008 9.881 1.00 76.00 218 HIS A O 1
ATOM 1750 N N . ASN A 1 219 ? 28.781 -5.649 8.316 1.00 80.38 219 ASN A N 1
ATOM 1751 C CA . ASN A 1 219 ? 27.596 -5.638 9.168 1.00 80.38 219 ASN A CA 1
ATOM 1752 C C . ASN A 1 219 ? 26.350 -5.685 8.274 1.00 80.38 219 ASN A C 1
ATOM 1754 O O . ASN A 1 219 ? 26.418 -5.315 7.103 1.00 80.38 219 ASN A O 1
ATOM 1758 N N . LEU A 1 220 ? 25.188 -6.039 8.831 1.00 78.62 220 LEU A N 1
ATOM 1759 C CA . LEU A 1 220 ? 23.914 -5.959 8.098 1.00 78.62 220 LEU A CA 1
ATOM 1760 C C . LEU A 1 220 ? 23.609 -4.538 7.603 1.00 78.62 220 LEU A C 1
ATOM 1762 O O . LEU A 1 220 ? 23.082 -4.379 6.508 1.00 78.62 220 LEU A O 1
ATOM 1766 N N . SER A 1 221 ? 24.013 -3.508 8.355 1.00 81.94 221 SER A N 1
ATOM 1767 C CA . SER A 1 221 ? 23.852 -2.104 7.960 1.00 81.94 221 SER A CA 1
ATOM 1768 C C . SER A 1 221 ? 24.618 -1.733 6.687 1.00 81.94 221 SER A C 1
ATOM 1770 O O . SER A 1 221 ? 24.231 -0.781 6.016 1.00 81.94 221 SER A O 1
ATOM 1772 N N . PHE A 1 222 ? 25.648 -2.499 6.294 1.00 83.50 222 PHE A N 1
ATOM 1773 C CA . PHE A 1 222 ? 26.361 -2.295 5.028 1.00 83.50 222 PHE A CA 1
ATOM 1774 C C . PHE A 1 222 ? 25.411 -2.348 3.827 1.00 83.50 222 PHE A C 1
ATOM 1776 O O . PHE A 1 222 ? 25.584 -1.573 2.886 1.00 83.50 222 PHE A O 1
ATOM 1783 N N . LEU A 1 223 ? 24.382 -3.203 3.893 1.00 83.19 223 LEU A N 1
ATOM 1784 C CA . LEU A 1 223 ? 23.379 -3.365 2.842 1.00 83.19 223 LEU A CA 1
ATOM 1785 C C . LEU A 1 223 ? 22.597 -2.079 2.558 1.00 83.19 223 LEU A C 1
ATOM 1787 O O . LEU A 1 223 ? 22.025 -1.987 1.485 1.00 83.19 223 LEU A O 1
ATOM 1791 N N . GLY A 1 224 ? 22.576 -1.106 3.477 1.00 82.44 224 GLY A N 1
ATOM 1792 C CA . GLY A 1 224 ? 21.923 0.195 3.288 1.00 82.44 224 GLY A CA 1
ATOM 1793 C C . GLY A 1 224 ? 22.861 1.338 2.889 1.00 82.44 224 GLY A C 1
ATOM 1794 O O . GLY A 1 224 ? 22.405 2.454 2.645 1.00 82.44 224 GLY A O 1
ATOM 1795 N N . THR A 1 225 ? 24.173 1.095 2.818 1.00 85.12 225 THR A N 1
ATOM 1796 C CA . THR A 1 225 ? 25.168 2.145 2.539 1.00 85.12 225 THR A CA 1
ATOM 1797 C C . THR A 1 225 ? 25.360 2.387 1.045 1.00 85.12 225 THR A C 1
ATOM 1799 O O . THR A 1 225 ? 25.193 1.479 0.238 1.00 85.12 225 THR A O 1
ATOM 1802 N N . HIS A 1 226 ? 25.842 3.574 0.660 1.00 79.12 226 HIS A N 1
ATOM 1803 C CA . HIS A 1 226 ? 26.225 3.876 -0.731 1.00 79.12 226 HIS A CA 1
ATOM 1804 C C . HIS A 1 226 ? 27.308 2.942 -1.308 1.00 79.12 226 HIS A C 1
ATOM 1806 O O . HIS A 1 226 ? 27.523 2.924 -2.516 1.00 79.12 226 HIS A O 1
ATOM 1812 N N . ALA A 1 227 ? 28.001 2.176 -0.459 1.00 76.88 227 ALA A N 1
ATOM 1813 C CA . ALA A 1 227 ? 28.983 1.178 -0.869 1.00 76.88 227 ALA A CA 1
ATOM 1814 C C . ALA A 1 227 ? 28.357 -0.180 -1.256 1.00 76.88 227 ALA A C 1
ATOM 1816 O O . ALA A 1 227 ? 29.082 -1.066 -1.715 1.00 76.88 227 ALA A O 1
ATOM 1817 N N . ALA A 1 228 ? 27.047 -0.368 -1.085 1.00 78.12 228 ALA A N 1
ATOM 1818 C CA . ALA A 1 228 ? 26.303 -1.516 -1.596 1.00 78.12 228 ALA A CA 1
ATOM 1819 C C . ALA A 1 228 ? 25.773 -1.227 -3.013 1.00 78.12 228 ALA A C 1
ATOM 1821 O O . ALA A 1 228 ? 25.411 -0.094 -3.321 1.00 78.12 228 ALA A O 1
ATOM 1822 N N . GLU A 1 229 ? 25.717 -2.239 -3.886 1.00 72.12 229 GLU A N 1
ATOM 1823 C CA . GLU A 1 229 ? 25.229 -2.050 -5.266 1.00 72.12 229 GLU A CA 1
ATOM 1824 C C . GLU A 1 229 ? 23.734 -1.743 -5.302 1.00 72.12 229 GLU A C 1
ATOM 1826 O O . GLU A 1 229 ? 23.287 -0.888 -6.059 1.00 72.12 229 GLU A O 1
ATOM 1831 N N . ASN A 1 230 ? 22.968 -2.409 -4.441 1.00 75.81 230 ASN A N 1
ATOM 1832 C CA . ASN A 1 230 ? 21.514 -2.295 -4.392 1.00 75.81 230 ASN A CA 1
ATOM 1833 C C . ASN A 1 230 ? 21.043 -1.809 -3.019 1.00 75.81 230 ASN A C 1
ATOM 1835 O O . ASN A 1 230 ? 20.145 -2.391 -2.411 1.00 75.81 230 ASN A O 1
ATOM 1839 N N . ALA A 1 231 ? 21.674 -0.740 -2.522 1.00 83.44 231 ALA A N 1
ATOM 1840 C CA . ALA A 1 231 ? 21.454 -0.227 -1.169 1.00 83.44 231 ALA A CA 1
ATOM 1841 C C . ALA A 1 231 ? 19.999 0.172 -0.879 1.00 83.44 231 ALA A C 1
ATOM 1843 O O . ALA A 1 231 ? 19.473 0.026 0.225 1.00 83.44 231 ALA A O 1
ATOM 1844 N N . TRP A 1 232 ? 19.327 0.665 -1.915 1.00 81.56 232 TRP A N 1
ATOM 1845 C CA . TRP A 1 232 ? 17.974 1.188 -1.826 1.00 81.56 232 TRP A CA 1
ATOM 1846 C C . TRP A 1 232 ? 16.936 0.096 -1.479 1.00 81.56 232 TRP A C 1
ATOM 1848 O O . TRP A 1 232 ? 15.942 0.421 -0.838 1.00 81.56 232 TRP A O 1
ATOM 1858 N N . GLN A 1 233 ? 17.167 -1.185 -1.817 1.00 83.62 233 GLN A N 1
ATOM 1859 C CA . GLN A 1 233 ? 16.264 -2.302 -1.466 1.00 83.62 233 GLN A CA 1
ATOM 1860 C C . GLN A 1 233 ? 16.184 -2.501 0.051 1.00 83.62 233 GLN A C 1
ATOM 1862 O O . GLN A 1 233 ? 15.101 -2.668 0.627 1.00 83.62 233 GLN A O 1
ATOM 1867 N N . PHE A 1 234 ? 17.347 -2.441 0.702 1.00 86.31 234 PHE A N 1
ATOM 1868 C CA . PHE A 1 234 ? 17.450 -2.574 2.146 1.00 86.31 234 PHE A CA 1
ATOM 1869 C C . PHE A 1 234 ? 16.830 -1.357 2.833 1.00 86.31 234 PHE A C 1
ATOM 1871 O O . PHE A 1 234 ? 16.000 -1.513 3.726 1.00 86.31 234 PHE A O 1
ATOM 1878 N N . ASN A 1 235 ? 17.129 -0.150 2.345 1.00 88.75 235 ASN A N 1
ATOM 1879 C CA . ASN A 1 235 ? 16.562 1.085 2.891 1.00 88.75 235 ASN A CA 1
ATOM 1880 C C . ASN A 1 235 ? 15.035 1.144 2.715 1.00 88.75 235 ASN A C 1
ATOM 1882 O O . ASN A 1 235 ? 14.326 1.532 3.639 1.00 88.75 235 ASN A O 1
ATOM 1886 N N . LEU A 1 236 ? 14.496 0.671 1.585 1.00 84.75 236 LEU A N 1
ATOM 1887 C CA . LEU A 1 236 ? 13.048 0.550 1.391 1.00 84.75 236 LEU A CA 1
ATOM 1888 C C . LEU A 1 236 ? 12.423 -0.408 2.417 1.00 84.75 236 LEU A C 1
ATOM 1890 O O . LEU A 1 236 ? 11.363 -0.116 2.973 1.00 84.75 236 LEU A O 1
ATOM 1894 N N . THR A 1 237 ? 13.093 -1.528 2.702 1.00 88.06 237 THR A N 1
ATOM 1895 C CA . THR A 1 237 ? 12.664 -2.481 3.738 1.00 88.06 237 THR A CA 1
ATOM 1896 C C . THR A 1 237 ? 12.619 -1.814 5.114 1.00 88.06 237 THR A C 1
ATOM 1898 O O . THR A 1 237 ? 11.637 -1.990 5.842 1.00 88.06 237 THR A O 1
ATOM 1901 N N . LEU A 1 238 ? 13.639 -1.023 5.465 1.00 90.00 238 LEU A N 1
ATOM 1902 C CA . LEU A 1 238 ? 13.691 -0.272 6.724 1.00 90.00 238 LEU A CA 1
ATOM 1903 C C . LEU A 1 238 ? 12.569 0.769 6.817 1.00 90.00 238 LEU A C 1
ATOM 1905 O O . LEU A 1 238 ? 11.850 0.784 7.815 1.00 90.00 238 LEU A O 1
ATOM 1909 N N . ILE A 1 239 ? 12.336 1.554 5.759 1.00 88.62 239 ILE A N 1
ATOM 1910 C CA . ILE A 1 239 ? 11.238 2.535 5.694 1.00 88.62 239 ILE A CA 1
ATOM 1911 C C . ILE A 1 239 ? 9.882 1.844 5.887 1.00 88.62 239 ILE A C 1
ATOM 1913 O O . ILE A 1 239 ? 9.069 2.279 6.704 1.00 88.62 239 ILE A O 1
ATOM 1917 N N . PHE A 1 240 ? 9.619 0.740 5.182 1.00 85.19 240 PHE A N 1
ATOM 1918 C CA . PHE A 1 240 ? 8.341 0.030 5.305 1.00 85.19 240 PHE A CA 1
ATOM 1919 C C . PHE A 1 240 ? 8.143 -0.543 6.712 1.00 85.19 240 PHE A C 1
ATOM 1921 O O . PHE A 1 240 ? 7.054 -0.475 7.284 1.00 85.19 240 PHE A O 1
ATOM 1928 N N . SER A 1 241 ? 9.220 -1.061 7.297 1.00 89.31 241 SER A N 1
ATOM 1929 C CA . SER A 1 241 ? 9.229 -1.595 8.656 1.00 89.31 241 SER A CA 1
ATOM 1930 C C . SER A 1 241 ? 9.005 -0.502 9.702 1.00 89.31 241 SER A C 1
ATOM 1932 O O . SER A 1 241 ? 8.217 -0.695 10.627 1.00 89.31 241 SER A O 1
ATOM 1934 N N . ALA A 1 242 ? 9.611 0.673 9.523 1.00 90.50 242 ALA A N 1
ATOM 1935 C CA . ALA A 1 242 ? 9.368 1.859 10.336 1.00 90.50 242 ALA A CA 1
ATOM 1936 C C . ALA A 1 242 ? 7.897 2.289 10.284 1.00 9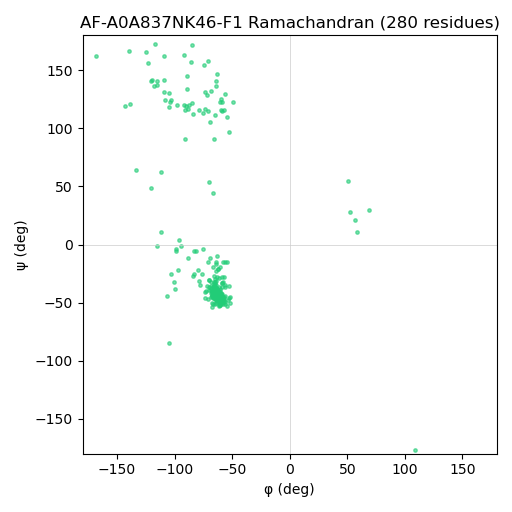0.50 242 ALA A C 1
ATOM 1938 O O . ALA A 1 242 ? 7.265 2.457 11.329 1.00 90.50 242 ALA A O 1
ATOM 1939 N N . LEU A 1 243 ? 7.315 2.386 9.084 1.00 87.62 243 LEU A N 1
ATOM 1940 C CA . LEU A 1 243 ? 5.904 2.741 8.905 1.00 87.62 243 LEU A CA 1
ATOM 1941 C C . LEU A 1 243 ? 4.970 1.734 9.587 1.00 87.62 243 LEU A C 1
ATOM 1943 O O . LEU A 1 243 ? 4.059 2.125 10.321 1.00 87.62 243 LEU A O 1
ATOM 1947 N N . LEU A 1 244 ? 5.216 0.436 9.403 1.00 87.31 244 LEU A N 1
ATOM 1948 C CA . LEU A 1 244 ? 4.458 -0.622 10.072 1.00 87.31 244 LEU A CA 1
ATOM 1949 C C . LEU A 1 244 ? 4.621 -0.575 11.596 1.00 87.31 244 LEU A C 1
ATOM 1951 O O . LEU A 1 244 ? 3.645 -0.784 12.320 1.00 87.31 244 LEU A O 1
ATOM 1955 N N . MET A 1 245 ? 5.819 -0.260 12.096 1.00 90.56 245 MET A N 1
ATOM 1956 C CA . MET A 1 245 ? 6.071 -0.112 13.526 1.00 90.56 245 MET A CA 1
ATOM 1957 C C . MET A 1 245 ? 5.332 1.102 14.106 1.00 90.56 245 MET A C 1
ATOM 1959 O O . MET A 1 245 ? 4.715 0.967 15.162 1.00 90.56 245 MET A O 1
ATOM 1963 N N . VAL A 1 246 ? 5.282 2.241 13.402 1.00 88.06 246 VAL A N 1
ATOM 1964 C CA . VAL A 1 246 ? 4.457 3.403 13.793 1.00 88.06 246 VAL A CA 1
ATOM 1965 C C . VAL A 1 246 ? 2.985 3.007 13.927 1.00 88.06 246 VAL A C 1
ATOM 1967 O O . VAL A 1 246 ? 2.359 3.314 14.946 1.00 88.06 246 VAL A O 1
ATOM 1970 N N . VAL A 1 247 ? 2.435 2.274 12.952 1.00 83.00 247 VAL A N 1
ATOM 1971 C CA . VAL A 1 247 ? 1.048 1.777 13.020 1.00 83.00 247 VAL A CA 1
ATOM 1972 C C . VAL A 1 247 ? 0.864 0.814 14.199 1.00 83.00 247 VAL A C 1
ATOM 1974 O O . VAL A 1 247 ? -0.154 0.881 14.892 1.00 83.00 247 VAL A O 1
ATOM 1977 N N . LEU A 1 248 ? 1.839 -0.062 14.463 1.00 85.88 248 LEU A N 1
ATOM 1978 C CA . LEU A 1 248 ? 1.770 -1.050 15.543 1.00 85.88 248 LEU A CA 1
ATOM 1979 C C . LEU A 1 248 ? 1.787 -0.392 16.913 1.00 85.88 248 LEU A C 1
ATOM 1981 O O . LEU A 1 248 ? 0.964 -0.731 17.765 1.00 85.88 248 LEU A O 1
ATOM 1985 N N . ILE A 1 249 ? 2.689 0.566 17.107 1.00 87.81 249 ILE A N 1
ATOM 1986 C CA . ILE A 1 249 ? 2.766 1.380 18.315 1.00 87.81 249 ILE A CA 1
ATOM 1987 C C . ILE A 1 249 ? 1.440 2.111 18.499 1.00 87.81 249 ILE A C 1
ATOM 1989 O O . ILE A 1 249 ? 0.832 2.014 19.566 1.00 87.81 249 ILE A O 1
ATOM 1993 N N . ASP A 1 250 ? 0.944 2.793 17.465 1.00 80.94 250 ASP A N 1
ATOM 1994 C CA . ASP A 1 250 ? -0.317 3.523 17.557 1.00 80.94 250 ASP A CA 1
ATOM 1995 C C . ASP A 1 250 ? -1.468 2.608 17.997 1.00 80.94 250 ASP A C 1
ATOM 1997 O O . ASP A 1 250 ? -2.131 2.884 19.005 1.00 80.94 250 ASP A O 1
ATOM 2001 N N . TYR A 1 251 ? -1.623 1.467 17.320 1.00 78.25 251 TYR A N 1
ATOM 2002 C CA . TYR A 1 251 ? -2.634 0.467 17.640 1.00 78.25 251 TYR A CA 1
ATOM 2003 C C . TYR A 1 251 ? -2.488 -0.062 19.075 1.00 78.25 251 TYR A C 1
ATOM 2005 O O . TYR A 1 251 ? -3.481 -0.163 19.806 1.00 78.25 251 TYR A O 1
ATOM 2013 N N . LEU A 1 252 ? -1.263 -0.378 19.506 1.00 84.12 252 LEU A N 1
ATOM 2014 C CA . LEU A 1 252 ? -0.978 -0.879 20.851 1.00 84.12 252 LEU A CA 1
ATOM 2015 C C . LEU A 1 252 ? -1.435 0.127 21.903 1.00 84.12 252 LEU A C 1
ATOM 2017 O O . LEU A 1 252 ? -2.140 -0.252 22.837 1.00 84.12 252 LEU A O 1
ATOM 2021 N N . PHE A 1 253 ? -1.119 1.411 21.734 1.00 81.94 253 PHE A N 1
ATOM 2022 C CA . PHE A 1 253 ? -1.531 2.445 22.683 1.00 81.94 253 PHE A CA 1
ATOM 2023 C C . PHE A 1 253 ? -3.037 2.718 22.661 1.00 81.94 253 PHE A C 1
ATOM 2025 O O . PHE A 1 253 ? -3.605 3.031 23.712 1.00 81.94 253 PHE A O 1
ATOM 2032 N N . VAL A 1 254 ? -3.712 2.556 21.517 1.00 76.19 254 VAL A N 1
ATOM 2033 C CA . VAL A 1 254 ? -5.184 2.584 21.476 1.00 76.19 254 VAL A CA 1
ATOM 2034 C C . VAL A 1 254 ? -5.763 1.432 22.288 1.00 76.19 254 VAL A C 1
ATOM 2036 O O . VAL A 1 254 ? -6.660 1.649 23.105 1.00 76.19 254 VAL A O 1
ATOM 2039 N N . SER A 1 255 ? -5.247 0.218 22.105 1.00 74.81 255 SER A N 1
ATOM 2040 C CA . SER A 1 255 ? -5.704 -0.952 22.856 1.00 74.81 255 SER A CA 1
ATOM 2041 C C . SER A 1 255 ? -5.409 -0.813 24.354 1.00 74.81 255 SER A C 1
ATOM 2043 O O . SER A 1 255 ? -6.286 -1.057 25.182 1.00 74.81 255 SER A O 1
ATOM 2045 N N . LEU A 1 256 ? -4.208 -0.349 24.706 1.00 81.06 256 LEU A N 1
ATOM 2046 C CA . LEU A 1 256 ? -3.756 -0.172 26.085 1.00 81.06 256 LEU A CA 1
ATOM 2047 C C . LEU A 1 256 ? -4.586 0.877 26.831 1.00 81.06 256 LEU A C 1
ATOM 2049 O O . LEU A 1 256 ? -4.925 0.671 27.994 1.00 81.06 256 LEU A O 1
ATOM 2053 N N . SER A 1 257 ? -4.987 1.956 26.148 1.00 78.38 257 SER A N 1
ATOM 2054 C CA . SER A 1 257 ? -5.818 3.022 26.729 1.00 78.38 257 SER A CA 1
ATOM 2055 C C . SER A 1 257 ? -7.219 2.577 27.169 1.00 78.38 257 SER A C 1
ATOM 2057 O O . SER A 1 257 ? -7.926 3.335 27.829 1.00 78.38 257 SER A O 1
ATOM 2059 N N . ARG A 1 258 ? -7.639 1.355 26.810 1.00 72.44 258 ARG A N 1
ATOM 2060 C CA . ARG A 1 258 ? -8.880 0.749 27.317 1.00 72.44 258 ARG A CA 1
ATOM 2061 C C . ARG A 1 258 ? -8.741 0.183 28.719 1.00 72.44 258 ARG A C 1
ATOM 2063 O O . ARG A 1 258 ? -9.733 0.109 29.430 1.00 72.44 258 ARG A O 1
ATOM 2070 N N . ILE A 1 259 ? -7.543 -0.290 29.050 1.00 80.62 259 ILE A N 1
ATOM 2071 C CA . ILE A 1 259 ? -7.247 -0.995 30.300 1.00 80.62 259 ILE A CA 1
ATOM 2072 C C . ILE A 1 259 ? -6.603 -0.019 31.286 1.00 80.62 259 ILE A C 1
ATOM 2074 O O . ILE A 1 259 ? -6.920 -0.037 32.470 1.00 80.62 259 ILE A O 1
ATOM 2078 N N . TYR A 1 260 ? -5.742 0.871 30.786 1.00 80.50 260 TYR A N 1
ATOM 2079 C CA . TYR A 1 260 ? -5.030 1.854 31.591 1.00 80.50 260 TYR A CA 1
ATOM 2080 C C . TYR A 1 260 ? -5.448 3.285 31.232 1.00 80.50 260 TYR A C 1
ATOM 2082 O O . TYR A 1 260 ? -5.534 3.622 30.047 1.00 80.50 260 TYR A O 1
ATOM 2090 N N . PRO A 1 261 ? -5.658 4.163 32.230 1.00 76.06 261 PRO A N 1
ATOM 2091 C CA . PRO A 1 261 ? -5.948 5.567 31.983 1.00 76.06 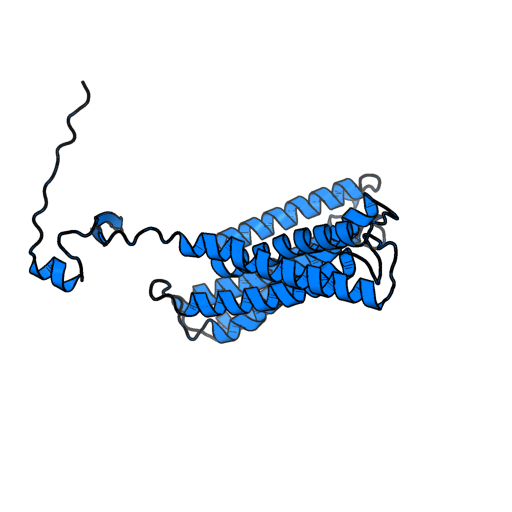261 PRO A CA 1
ATOM 2092 C C . PRO A 1 261 ? -4.768 6.261 31.295 1.00 76.06 261 PRO A C 1
ATOM 2094 O O . PRO A 1 261 ? -3.595 5.950 31.523 1.00 76.06 261 PRO A O 1
ATOM 2097 N N . ARG A 1 262 ? -5.087 7.238 30.442 1.00 75.94 262 ARG A N 1
ATOM 2098 C CA . ARG A 1 262 ? -4.095 7.991 29.673 1.00 75.94 262 ARG A CA 1
ATOM 2099 C C . ARG A 1 262 ? -3.287 8.883 30.617 1.00 75.94 262 ARG A C 1
ATOM 2101 O O . ARG A 1 262 ? -3.774 9.910 31.073 1.00 75.94 262 ARG A O 1
ATOM 2108 N N . THR A 1 263 ? -2.049 8.490 30.896 1.00 86.31 263 THR A N 1
ATOM 2109 C CA . THR A 1 263 ? -1.114 9.244 31.746 1.00 86.31 263 THR A CA 1
ATOM 2110 C C . THR A 1 263 ? 0.010 9.861 30.915 1.00 86.31 263 THR A C 1
ATOM 2112 O O . THR A 1 263 ? 0.278 9.426 29.787 1.00 86.31 263 THR A O 1
ATOM 2115 N N . TRP A 1 264 ? 0.712 10.851 31.477 1.00 84.19 264 TRP A N 1
ATOM 2116 C CA . TRP A 1 264 ? 1.907 11.438 30.856 1.00 84.19 264 TRP A CA 1
ATOM 2117 C C . TRP A 1 264 ? 2.936 10.361 30.489 1.00 84.19 264 TRP A C 1
ATOM 2119 O O . TRP A 1 264 ? 3.354 10.298 29.340 1.00 84.19 264 TRP A O 1
ATOM 2129 N N . ARG A 1 265 ? 3.214 9.419 31.405 1.00 87.44 265 ARG A N 1
ATOM 2130 C CA . ARG A 1 265 ? 4.149 8.296 31.191 1.00 87.44 265 ARG A CA 1
ATOM 2131 C C . ARG A 1 265 ? 3.814 7.480 29.940 1.00 87.44 265 ARG A C 1
ATOM 2133 O O . ARG A 1 265 ? 4.686 7.237 29.113 1.00 87.44 265 ARG A O 1
ATOM 2140 N N . THR A 1 266 ? 2.544 7.103 29.763 1.00 85.25 266 THR A N 1
ATOM 2141 C CA . THR A 1 266 ? 2.105 6.360 28.565 1.00 85.25 266 THR A CA 1
ATOM 2142 C C . THR A 1 266 ? 2.217 7.188 27.283 1.00 85.25 266 THR A C 1
ATOM 2144 O O . THR A 1 266 ? 2.509 6.644 26.224 1.00 85.25 266 THR A O 1
ATOM 2147 N N . SER A 1 267 ? 2.033 8.508 27.361 1.00 83.94 267 SER A N 1
ATOM 2148 C CA . SER A 1 267 ? 2.183 9.384 26.194 1.00 83.94 267 SER A CA 1
ATOM 2149 C C . SER A 1 267 ? 3.655 9.568 25.820 1.00 83.94 267 SER A C 1
ATOM 2151 O O . SER A 1 267 ? 3.985 9.483 24.640 1.00 83.94 267 SER A O 1
ATOM 2153 N N . THR A 1 268 ? 4.543 9.728 26.807 1.00 88.69 268 THR A N 1
ATOM 2154 C CA . THR A 1 268 ? 5.996 9.771 26.594 1.00 88.69 268 THR A CA 1
ATOM 2155 C C . THR A 1 268 ? 6.498 8.469 25.980 1.00 88.69 268 THR A C 1
ATOM 2157 O O . THR A 1 268 ? 7.210 8.515 24.985 1.00 88.69 268 THR A O 1
ATOM 2160 N N . LEU A 1 269 ? 6.073 7.311 26.502 1.00 91.56 269 LEU A N 1
ATOM 2161 C CA . LEU A 1 269 ? 6.465 6.009 25.954 1.00 91.56 269 LEU A CA 1
ATOM 2162 C C . LEU A 1 269 ? 6.028 5.850 24.492 1.00 91.56 269 LEU A C 1
ATOM 2164 O O . LEU A 1 269 ? 6.808 5.388 23.666 1.00 91.56 269 LEU A O 1
ATOM 2168 N N . ARG A 1 270 ? 4.806 6.277 24.151 1.00 88.38 270 ARG A N 1
ATOM 2169 C CA . ARG A 1 270 ? 4.329 6.267 22.763 1.00 88.38 270 ARG A CA 1
ATOM 2170 C C . ARG A 1 270 ? 5.196 7.136 21.858 1.00 88.38 270 ARG A C 1
ATOM 2172 O O . ARG A 1 270 ? 5.538 6.698 20.765 1.00 88.38 270 ARG A O 1
ATOM 2179 N N . ILE A 1 271 ? 5.522 8.353 22.295 1.00 88.06 271 ILE A N 1
ATOM 2180 C CA . ILE A 1 271 ? 6.353 9.281 21.518 1.00 88.06 271 ILE A CA 1
ATOM 2181 C C . ILE A 1 271 ? 7.750 8.694 21.323 1.00 88.06 271 ILE A C 1
ATOM 2183 O O . ILE A 1 271 ? 8.203 8.634 20.188 1.00 88.06 271 ILE A O 1
ATOM 2187 N N . LEU A 1 272 ? 8.387 8.198 22.388 1.00 92.88 272 LEU A N 1
ATOM 2188 C CA . LEU A 1 272 ? 9.710 7.574 22.314 1.00 92.88 272 LEU A CA 1
ATOM 2189 C C . LEU A 1 272 ? 9.723 6.402 21.334 1.00 92.88 272 LEU A C 1
ATOM 2191 O O . LEU A 1 272 ? 10.557 6.380 20.443 1.00 92.88 272 LEU A O 1
ATOM 2195 N N . LEU A 1 273 ? 8.755 5.487 21.429 1.00 92.62 273 LEU A N 1
ATOM 2196 C CA . LEU A 1 273 ? 8.668 4.354 20.506 1.00 92.62 273 LEU A CA 1
ATOM 2197 C C . LEU A 1 273 ? 8.414 4.801 19.061 1.00 92.62 273 LEU A C 1
ATOM 2199 O O . LEU A 1 273 ? 8.973 4.224 18.134 1.00 92.62 273 LEU A O 1
ATOM 2203 N N . THR A 1 274 ? 7.586 5.830 18.857 1.00 89.12 274 THR A N 1
ATOM 2204 C CA . THR A 1 274 ? 7.330 6.382 17.514 1.00 89.12 274 THR A CA 1
ATOM 2205 C C . THR A 1 274 ? 8.596 7.022 16.943 1.0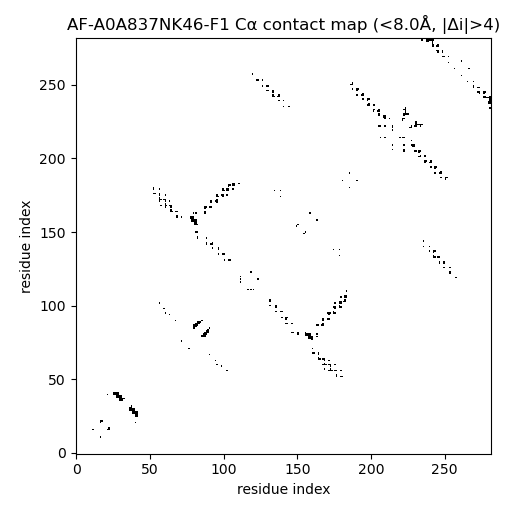0 89.12 274 THR A C 1
ATOM 2207 O O . THR A 1 274 ? 8.884 6.835 15.768 1.00 89.12 274 THR A O 1
ATOM 2210 N N . LEU A 1 275 ? 9.377 7.725 17.769 1.00 90.62 275 LEU A N 1
ATOM 2211 C CA . LEU A 1 275 ? 10.673 8.281 17.376 1.00 90.62 275 LEU A CA 1
ATOM 2212 C C . LEU A 1 275 ? 11.675 7.176 17.042 1.00 90.62 275 LEU A C 1
ATOM 2214 O O . LEU A 1 275 ? 12.318 7.262 16.007 1.00 90.62 275 LEU A O 1
ATOM 2218 N N . THR A 1 276 ? 11.747 6.111 17.845 1.00 92.19 276 THR A N 1
ATOM 2219 C CA . THR A 1 276 ? 12.564 4.928 17.531 1.00 92.19 276 THR A CA 1
ATOM 2220 C C . THR A 1 276 ? 12.150 4.295 16.205 1.00 92.19 276 THR A C 1
ATOM 2222 O O . THR A 1 276 ? 13.001 3.836 15.457 1.00 92.19 276 THR A O 1
ATOM 2225 N N . ALA A 1 277 ? 10.853 4.281 15.883 1.00 89.25 277 ALA A N 1
ATOM 2226 C CA . ALA A 1 277 ? 10.387 3.784 14.595 1.00 89.25 277 ALA A CA 1
ATOM 2227 C C . ALA A 1 277 ? 10.827 4.657 13.427 1.00 89.25 277 ALA A C 1
ATOM 2229 O O . ALA A 1 277 ? 11.252 4.120 12.414 1.00 89.25 277 ALA A O 1
ATOM 2230 N N . VAL A 1 278 ? 10.758 5.978 13.572 1.00 87.31 278 VAL A N 1
ATOM 2231 C CA . VAL A 1 278 ? 11.239 6.904 12.541 1.00 87.31 278 VAL A CA 1
ATOM 2232 C C . VAL A 1 2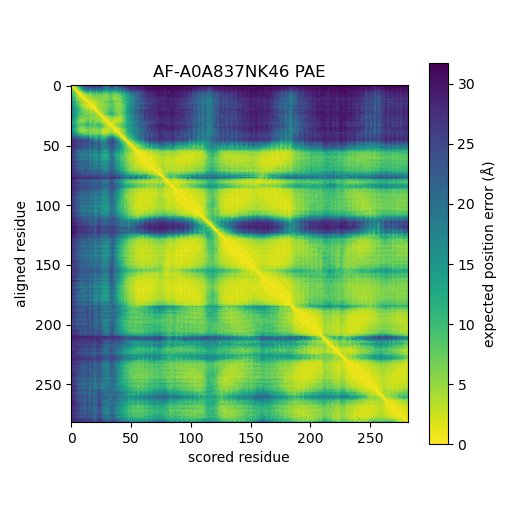78 ? 12.755 6.791 12.366 1.00 87.31 278 VAL A C 1
ATOM 2234 O O . VAL A 1 278 ? 13.208 6.690 11.235 1.00 87.31 278 VAL A O 1
ATOM 2237 N N . ASP A 1 279 ? 13.511 6.735 13.464 1.00 88.44 279 ASP A N 1
ATOM 2238 C CA . ASP A 1 279 ? 14.970 6.555 13.464 1.00 88.44 279 ASP A CA 1
ATOM 2239 C C . ASP A 1 279 ? 15.387 5.229 12.810 1.00 88.44 279 ASP A C 1
ATOM 2241 O O . ASP A 1 279 ? 16.331 5.186 12.037 1.00 88.44 279 ASP A O 1
ATOM 2245 N N . PHE A 1 280 ? 14.619 4.157 13.028 1.00 84.88 280 PHE A N 1
ATOM 2246 C CA . PHE A 1 280 ? 14.854 2.861 12.388 1.00 84.88 280 PHE A CA 1
ATOM 2247 C C . PHE A 1 280 ? 14.709 2.889 10.856 1.00 84.88 280 PHE A C 1
ATOM 2249 O O . PHE A 1 280 ? 15.297 2.052 10.172 1.00 84.88 280 PHE A O 1
ATOM 2256 N N . GLY A 1 281 ? 13.883 3.792 10.320 1.00 79.94 281 GLY A N 1
ATOM 2257 C CA . GLY A 1 281 ? 13.624 3.914 8.883 1.00 79.94 281 GLY A CA 1
ATOM 2258 C C . GLY A 1 281 ? 14.413 5.014 8.174 1.00 79.94 281 GLY A C 1
ATOM 2259 O O . GLY A 1 281 ? 14.262 5.131 6.958 1.00 79.94 281 GLY A O 1
ATOM 2260 N N . ALA A 1 282 ? 15.168 5.829 8.915 1.00 75.06 282 ALA A N 1
ATOM 2261 C CA . ALA A 1 282 ? 15.984 6.930 8.401 1.00 75.06 282 ALA A CA 1
ATOM 2262 C C . ALA A 1 282 ? 17.389 6.450 8.012 1.00 75.06 282 ALA A C 1
ATOM 2264 O O . ALA A 1 282 ? 17.908 6.974 7.000 1.00 75.06 282 ALA A O 1
#

Organism: NCBI:txid1385856

Solvent-accessible surface area (backbone atoms only — not comparable to full-atom values): 15600 Å² total; per-residue (Å²): 132,84,77,80,79,81,84,82,85,83,90,75,61,68,69,58,36,54,75,70,74,52,60,96,85,58,57,71,41,84,43,82,54,94,98,37,83,43,81,41,76,55,66,74,81,68,66,60,67,63,48,53,57,51,52,53,24,44,52,52,14,49,52,49,20,53,54,51,44,50,49,38,59,76,69,66,59,76,65,38,30,51,56,60,89,83,14,40,37,44,50,30,42,53,48,23,41,54,52,16,45,53,45,23,54,52,49,38,57,54,62,68,72,41,90,85,59,90,63,64,85,74,68,51,68,80,48,44,62,60,47,50,51,36,52,43,48,49,50,43,54,51,44,53,52,51,42,52,52,45,38,74,76,47,64,91,42,65,33,53,67,67,60,41,28,53,52,29,22,52,54,19,22,54,43,21,32,49,28,43,48,49,47,72,66,74,46,70,66,62,50,49,50,50,37,52,50,45,46,53,51,28,48,52,52,31,48,63,67,34,65,88,53,72,45,90,78,76,38,81,69,44,43,51,31,92,89,30,91,49,14,64,52,29,42,49,29,31,34,50,36,16,42,46,43,39,45,44,53,52,51,48,54,59,60,45,50,74,81,40,81,91,43,70,69,62,51,52,52,50,50,53,53,40,49,52,19,52,62,62,31,106